Protein AF-A0A162CH26-F1 (afdb_monomer)

Organism: Radopholus similis (NCBI:txid46012)

Secondary structure (DSSP, 8-state):
--HHHHHHHHHHHHHHHHHHTTSTT--EES-S---TT--IIIIIHHHHHHHHHHHHTT-SSS-EEE--HHHHT-HHHHHHS---S-SSEEEE--BSS--HHHHHHHHHHHHTT--EEEEEE----BTTBHHHHHHHHHHHHHHHHHTT--EEES----SSSTT--B-TT--GGGTT-GGGB-HHHHHHHHHHHT---

Structure (mmCIF, N/CA/C/O backbone):
data_AF-A0A162CH26-F1
#
_entry.id   AF-A0A162CH26-F1
#
loop_
_atom_site.group_PDB
_atom_site.id
_atom_site.type_symbol
_atom_site.label_atom_id
_atom_site.label_alt_id
_atom_site.label_comp_id
_atom_site.label_asym_id
_atom_site.label_entity_id
_atom_site.label_seq_id
_atom_site.pdbx_PDB_ins_code
_atom_site.Cartn_x
_atom_site.Cartn_y
_atom_site.Cartn_z
_atom_site.occupancy
_atom_site.B_iso_or_equiv
_atom_site.auth_seq_id
_atom_site.auth_comp_id
_atom_site.auth_asym_id
_atom_site.auth_atom_id
_atom_site.pdbx_PDB_model_num
ATOM 1 N N . MET A 1 1 ? 5.303 13.716 17.195 1.00 52.56 1 MET A N 1
ATOM 2 C CA . MET A 1 1 ? 4.503 14.347 16.124 1.00 52.56 1 MET A CA 1
ATOM 3 C C . MET A 1 1 ? 3.860 15.608 16.652 1.00 52.56 1 MET A C 1
ATOM 5 O O . MET A 1 1 ? 3.223 15.571 17.708 1.00 52.56 1 MET A O 1
ATOM 9 N N . ALA A 1 2 ? 4.085 16.728 15.979 1.00 57.94 2 ALA A N 1
ATOM 10 C CA . ALA A 1 2 ? 3.593 18.024 16.422 1.00 57.94 2 ALA A CA 1
ATOM 11 C C . ALA A 1 2 ? 2.052 18.040 16.406 1.00 57.94 2 ALA A C 1
ATOM 13 O O . ALA A 1 2 ? 1.405 17.354 15.617 1.00 57.94 2 ALA A O 1
ATOM 14 N N . THR A 1 3 ? 1.431 18.796 17.307 1.00 71.00 3 THR A N 1
ATOM 15 C CA . THR A 1 3 ? -0.033 18.878 17.484 1.00 71.00 3 THR A CA 1
ATOM 16 C C . THR A 1 3 ? -0.774 19.290 16.205 1.00 71.00 3 THR A C 1
ATOM 18 O O . THR A 1 3 ? -1.936 18.929 16.023 1.00 71.00 3 THR A O 1
ATOM 21 N N . LEU A 1 4 ? -0.099 20.009 15.303 1.00 81.12 4 LEU A N 1
ATOM 22 C CA . LEU A 1 4 ? -0.643 20.453 14.022 1.00 81.12 4 LEU A CA 1
ATOM 23 C C . LEU A 1 4 ? -0.833 19.304 13.023 1.00 81.12 4 LEU A C 1
ATOM 25 O O . LEU A 1 4 ? -1.919 19.182 12.464 1.00 81.12 4 LEU A O 1
ATOM 29 N N . GLU A 1 5 ? 0.171 18.446 1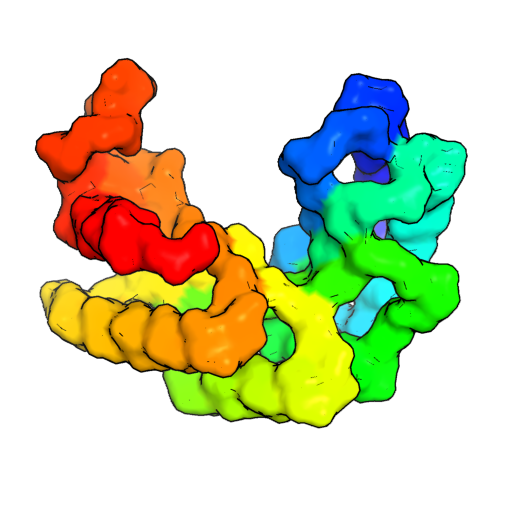2.836 1.00 79.44 5 GLU A N 1
ATOM 30 C CA . GLU A 1 5 ? 0.129 17.320 11.883 1.00 79.44 5 GLU A CA 1
ATOM 31 C C . GLU A 1 5 ? -1.050 16.396 12.193 1.00 79.44 5 GLU A C 1
ATOM 33 O O . GLU A 1 5 ? -1.884 16.116 11.333 1.00 79.44 5 GLU A O 1
ATOM 38 N N . ARG A 1 6 ? -1.205 16.049 13.477 1.00 78.19 6 ARG A N 1
ATOM 39 C CA . ARG A 1 6 ? -2.322 15.228 13.961 1.00 78.19 6 ARG A CA 1
ATOM 40 C C . ARG A 1 6 ? -3.684 15.875 13.722 1.00 78.19 6 ARG A C 1
ATOM 42 O O . ARG A 1 6 ? -4.661 15.172 13.471 1.00 78.19 6 ARG A O 1
ATOM 49 N N . ARG A 1 7 ? -3.778 17.207 13.801 1.00 86.94 7 ARG A N 1
ATOM 50 C CA . ARG A 1 7 ? -5.018 17.936 13.497 1.00 86.94 7 ARG A CA 1
ATOM 51 C C . ARG A 1 7 ? -5.319 17.910 11.999 1.00 86.94 7 ARG A C 1
ATOM 53 O O . ARG A 1 7 ? -6.463 17.674 11.628 1.00 86.94 7 ARG A O 1
ATOM 60 N N . LEU A 1 8 ? -4.314 18.133 11.153 1.00 91.62 8 LEU A N 1
ATOM 61 C CA . LEU A 1 8 ? -4.472 18.121 9.697 1.00 91.62 8 LEU A CA 1
ATOM 62 C C . LEU A 1 8 ? -4.890 16.738 9.188 1.00 91.62 8 LEU A C 1
ATOM 64 O O . LEU A 1 8 ? -5.844 16.646 8.422 1.00 91.62 8 LEU A O 1
ATOM 68 N N . GLN A 1 9 ? -4.270 15.672 9.694 1.00 88.31 9 GLN A N 1
ATOM 69 C CA . GLN A 1 9 ? -4.635 14.290 9.365 1.00 88.31 9 GLN A CA 1
ATOM 70 C C . GLN A 1 9 ? -6.080 13.974 9.764 1.00 88.31 9 GLN A C 1
ATOM 72 O O . GLN A 1 9 ? -6.860 13.499 8.943 1.00 88.31 9 GLN A O 1
ATOM 77 N N . LYS A 1 10 ? -6.485 14.305 11.000 1.00 91.44 10 LYS A N 1
ATOM 78 C CA . LYS A 1 10 ? -7.881 14.125 11.436 1.00 91.44 10 LYS A CA 1
ATOM 79 C C . LYS A 1 10 ? -8.861 14.879 10.548 1.00 91.44 10 LYS A C 1
ATOM 81 O O . LYS A 1 10 ? -9.896 14.321 10.194 1.00 91.44 10 LYS A O 1
ATOM 86 N N . ASN A 1 11 ? -8.545 16.121 10.186 1.00 95.44 11 ASN A N 1
ATOM 87 C CA . ASN A 1 11 ? -9.396 16.924 9.314 1.00 95.44 11 ASN A CA 1
ATOM 88 C C . ASN A 1 11 ? -9.517 16.301 7.920 1.00 95.44 11 ASN A C 1
ATOM 90 O O . ASN A 1 11 ? -10.629 16.204 7.406 1.00 95.44 11 ASN A O 1
ATOM 94 N N . PHE A 1 12 ? -8.405 15.835 7.347 1.00 97.38 12 PHE A N 1
ATOM 95 C CA . PHE A 1 12 ? -8.384 15.159 6.054 1.00 97.38 12 PHE A CA 1
ATOM 96 C C . PHE A 1 12 ? -9.251 13.896 6.063 1.00 97.38 12 PHE A C 1
ATOM 98 O O . PHE A 1 12 ? -10.205 13.803 5.292 1.00 97.38 12 PHE A O 1
ATOM 105 N N . PHE A 1 13 ? -9.008 12.965 6.989 1.00 97.94 13 PHE A N 1
ATOM 106 C CA . PHE A 1 13 ? -9.783 11.722 7.052 1.00 97.94 13 PHE A CA 1
ATOM 107 C C . PHE A 1 13 ? -11.255 11.958 7.401 1.00 97.94 13 PHE A C 1
ATOM 109 O O . PHE A 1 13 ? -12.127 11.298 6.844 1.00 97.94 13 PHE A O 1
ATOM 116 N N . THR A 1 14 ? -11.558 12.941 8.255 1.00 98.12 14 THR A N 1
ATOM 117 C CA . THR A 1 14 ? -12.946 13.348 8.535 1.00 98.12 14 THR A CA 1
ATOM 118 C C . THR A 1 14 ? -13.636 13.857 7.275 1.00 98.12 14 THR A C 1
ATOM 120 O O . THR A 1 14 ? -14.797 13.528 7.039 1.00 98.12 14 THR A O 1
ATOM 123 N N . TYR A 1 15 ? -12.944 14.667 6.472 1.00 98.44 15 TYR A N 1
ATOM 124 C CA . TYR A 1 15 ? -13.477 15.173 5.214 1.00 98.44 15 TYR A CA 1
ATOM 125 C C . TYR A 1 15 ? -13.749 14.026 4.235 1.00 98.44 15 TYR A C 1
ATOM 127 O O . TYR A 1 15 ? -14.877 13.901 3.766 1.00 98.44 15 TYR A O 1
ATOM 135 N N . ILE A 1 16 ? -12.775 13.139 3.997 1.00 98.50 16 ILE A N 1
ATOM 136 C CA . ILE A 1 16 ? -12.955 11.994 3.089 1.00 98.50 16 ILE A CA 1
ATOM 137 C C . ILE A 1 16 ? -14.076 11.067 3.576 1.00 98.50 16 ILE A C 1
ATOM 139 O O . ILE A 1 16 ? -14.931 10.694 2.780 1.00 98.50 16 ILE A O 1
ATOM 143 N N . ALA A 1 17 ? -14.135 10.738 4.870 1.00 98.38 17 ALA A N 1
ATOM 144 C CA . ALA A 1 17 ? -15.186 9.880 5.420 1.00 98.38 17 ALA A CA 1
ATOM 145 C C . ALA A 1 17 ? -16.585 10.502 5.297 1.00 98.38 17 ALA A C 1
ATOM 147 O O . ALA A 1 17 ? -17.531 9.808 4.933 1.00 98.38 17 ALA A O 1
ATOM 148 N N . LYS A 1 18 ? -16.737 11.813 5.533 1.00 98.56 18 LYS A N 1
ATOM 149 C CA . LYS A 1 18 ? -18.032 12.496 5.347 1.00 98.56 18 LYS A CA 1
ATOM 150 C C . LYS A 1 18 ? -18.468 12.515 3.889 1.00 98.56 18 LYS A C 1
ATOM 152 O O . LYS A 1 18 ? -19.650 12.339 3.613 1.00 98.56 18 LYS A O 1
ATOM 157 N N . THR A 1 19 ? -17.529 12.752 2.981 1.00 98.50 19 THR A N 1
ATOM 158 C CA . THR A 1 19 ? -17.838 12.900 1.559 1.00 98.50 19 THR A CA 1
ATOM 159 C C . THR A 1 19 ? -18.068 11.549 0.885 1.00 98.50 19 THR A C 1
ATOM 161 O O . THR A 1 19 ? -18.996 11.425 0.095 1.00 98.50 19 THR A O 1
ATOM 164 N N . TYR A 1 20 ? -17.268 10.531 1.215 1.00 98.44 20 TYR A N 1
ATOM 165 C CA . TYR A 1 20 ? -17.200 9.278 0.454 1.00 98.44 20 TYR A CA 1
ATOM 166 C C . TYR A 1 20 ? -17.309 8.003 1.293 1.00 98.44 20 TYR A C 1
ATOM 168 O O . TYR A 1 20 ? -17.386 6.928 0.717 1.00 98.44 20 TYR A O 1
ATOM 176 N N . GLY A 1 21 ? -17.361 8.077 2.625 1.00 97.94 21 GLY A N 1
ATOM 177 C CA . GLY A 1 21 ? -17.352 6.881 3.484 1.00 97.94 21 GLY A CA 1
ATOM 178 C C . GLY A 1 21 ? -18.601 5.994 3.383 1.00 97.94 21 GLY A C 1
ATOM 179 O O . GLY A 1 21 ? -18.653 4.908 3.942 1.00 97.94 21 GLY A O 1
ATOM 180 N N . HIS A 1 22 ? -19.631 6.446 2.668 1.00 97.38 22 HIS A N 1
ATOM 181 C CA . HIS A 1 22 ? -20.795 5.627 2.323 1.00 97.38 22 HIS A CA 1
ATOM 182 C C . HIS A 1 22 ? -20.586 4.803 1.038 1.00 97.38 22 HIS A C 1
ATOM 184 O O . HIS A 1 22 ? -21.453 4.006 0.684 1.00 97.38 22 HIS A O 1
ATOM 190 N N . LEU A 1 23 ? -19.477 5.014 0.320 1.00 98.00 23 LEU A N 1
ATOM 191 C CA . LEU A 1 23 ? -19.122 4.284 -0.893 1.00 98.00 23 LEU A CA 1
ATOM 192 C C . LEU A 1 23 ? -18.192 3.117 -0.538 1.00 98.00 23 LEU A C 1
ATOM 194 O O . LEU A 1 23 ? -17.216 3.334 0.180 1.00 98.00 23 LEU A O 1
ATOM 198 N N . PRO A 1 24 ? -18.419 1.914 -1.090 1.00 97.38 24 PRO A N 1
ATOM 199 C CA . PRO A 1 24 ? -17.596 0.735 -0.804 1.00 97.38 24 PRO A CA 1
ATOM 200 C C . PRO A 1 24 ? -16.213 0.778 -1.479 1.00 97.38 24 PRO A C 1
ATOM 202 O O . PRO A 1 24 ? -15.401 -0.121 -1.299 1.00 97.38 24 PRO A O 1
ATOM 205 N N . ASN A 1 25 ? -15.953 1.792 -2.308 1.00 97.88 25 ASN A N 1
ATOM 206 C CA . ASN A 1 25 ? -14.727 1.927 -3.095 1.00 97.88 25 ASN A CA 1
ATOM 207 C C . ASN A 1 25 ? -13.547 2.494 -2.293 1.00 97.88 25 ASN A C 1
ATOM 209 O O . ASN A 1 25 ? -12.429 2.520 -2.804 1.00 97.88 25 ASN A O 1
ATOM 213 N N . ILE A 1 26 ? -13.791 3.023 -1.091 1.00 98.25 26 ILE A N 1
ATOM 214 C CA . ILE A 1 26 ? -12.765 3.721 -0.318 1.00 98.25 26 ILE A CA 1
ATOM 215 C C . ILE A 1 26 ? -11.971 2.729 0.528 1.00 98.25 26 ILE A C 1
ATOM 217 O O . ILE A 1 26 ? -12.522 1.979 1.329 1.00 98.25 26 ILE A O 1
ATOM 221 N N . ILE A 1 27 ? -10.651 2.806 0.391 1.00 98.75 27 ILE A N 1
ATOM 222 C CA . ILE A 1 27 ? -9.681 2.199 1.297 1.00 98.75 27 ILE A CA 1
ATOM 223 C C . ILE A 1 27 ? -8.856 3.343 1.888 1.00 98.75 27 ILE A C 1
ATOM 225 O O . ILE A 1 27 ? -8.375 4.210 1.157 1.00 98.75 27 ILE A O 1
ATOM 229 N N . TYR A 1 28 ? -8.717 3.377 3.211 1.00 98.62 28 TYR A N 1
ATOM 230 C CA . TYR A 1 28 ? -7.941 4.406 3.902 1.00 98.62 28 TYR A CA 1
ATOM 231 C C . TYR A 1 28 ? -6.553 3.889 4.250 1.00 98.62 28 TYR A C 1
ATOM 233 O O . TYR A 1 28 ? -6.444 3.003 5.086 1.00 98.62 28 TYR A O 1
ATOM 241 N N . GLU A 1 29 ? -5.498 4.493 3.720 1.00 98.62 29 GLU A N 1
ATOM 242 C CA . GLU A 1 29 ? -4.134 4.261 4.198 1.00 98.62 29 GLU A CA 1
ATOM 243 C C . GLU A 1 29 ? -3.703 5.404 5.124 1.00 98.62 29 GLU A C 1
ATOM 245 O O . GLU A 1 29 ? -3.672 6.572 4.731 1.00 98.62 29 GLU A O 1
ATOM 250 N N . LEU A 1 30 ? -3.452 5.096 6.400 1.00 97.50 30 LEU A N 1
ATOM 251 C CA . LEU A 1 30 ? -3.357 6.136 7.438 1.00 97.50 30 LEU A CA 1
ATOM 252 C C . LEU A 1 30 ? -2.008 6.855 7.496 1.00 97.50 30 LEU A C 1
ATOM 254 O O . LEU A 1 30 ? -1.923 7.980 8.001 1.00 97.50 30 LEU A O 1
ATOM 258 N N . TYR A 1 31 ? -0.955 6.162 7.084 1.00 95.75 31 TYR A N 1
ATOM 259 C CA . TYR A 1 31 ? 0.429 6.611 7.088 1.00 95.75 31 TYR A CA 1
ATOM 260 C C . TYR A 1 31 ? 1.176 5.644 6.174 1.00 95.75 31 TYR A C 1
ATOM 262 O O . TYR A 1 31 ? 1.241 4.486 6.561 1.00 95.75 31 TYR A O 1
ATOM 270 N N . ASN A 1 32 ? 1.672 6.140 5.027 1.00 97.12 32 ASN A N 1
ATOM 271 C CA . ASN A 1 32 ? 2.471 5.388 4.049 1.00 97.12 32 ASN A CA 1
ATOM 272 C C . ASN A 1 32 ? 3.648 4.714 4.755 1.00 97.12 32 ASN A C 1
ATOM 274 O O . ASN A 1 32 ? 3.471 3.646 5.290 1.00 97.12 32 ASN A O 1
ATOM 278 N N . GLU A 1 33 ? 4.778 5.409 4.927 1.00 96.62 33 GLU A N 1
ATOM 279 C CA . GLU A 1 33 ? 6.009 4.779 5.411 1.00 96.62 33 GLU A CA 1
ATOM 280 C C . GLU A 1 33 ? 6.509 5.360 6.745 1.00 96.62 33 GLU A C 1
ATOM 282 O O . GLU A 1 33 ? 7.240 6.364 6.786 1.00 96.62 33 GLU A O 1
ATOM 287 N N . PR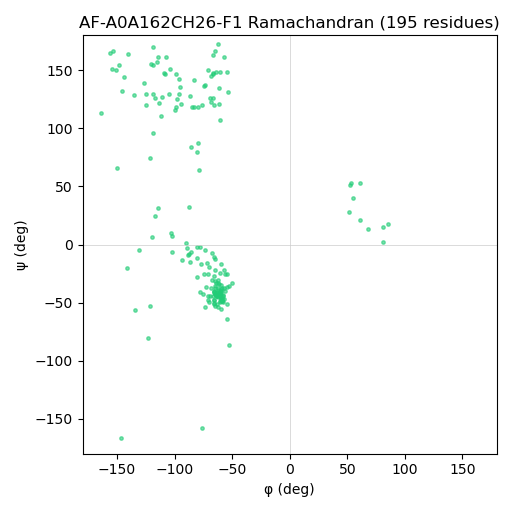O A 1 34 ? 6.170 4.736 7.887 1.00 96.31 34 PRO A N 1
ATOM 288 C CA . PRO A 1 34 ? 6.826 5.018 9.155 1.00 96.31 34 PRO A CA 1
ATOM 289 C C . PRO A 1 34 ? 8.331 4.702 9.088 1.00 96.31 34 PRO A C 1
ATOM 291 O O . PRO A 1 34 ? 8.756 3.547 9.095 1.00 96.31 34 PRO A O 1
ATOM 294 N N . GLY A 1 35 ? 9.165 5.745 9.059 1.00 92.38 35 GLY A N 1
ATOM 295 C CA . GLY A 1 35 ? 10.623 5.599 8.970 1.00 92.38 35 GLY A CA 1
ATOM 296 C C . GLY A 1 35 ? 11.265 4.869 10.164 1.00 92.38 35 GLY A C 1
ATOM 297 O O . GLY A 1 35 ? 10.641 4.625 11.198 1.00 92.38 35 GLY A O 1
ATOM 298 N N . SER A 1 36 ? 12.563 4.566 10.064 1.00 88.06 36 SER A N 1
ATOM 299 C CA . SER A 1 36 ? 13.317 3.722 11.020 1.00 88.06 36 SER A CA 1
ATOM 300 C C . SER A 1 36 ? 13.312 4.169 12.494 1.00 88.06 36 SER A C 1
ATOM 302 O O . SER A 1 36 ? 13.544 3.357 13.399 1.00 88.06 36 SER A O 1
ATOM 304 N N . GLY A 1 37 ? 13.052 5.452 12.757 1.00 92.88 37 GLY A N 1
ATOM 305 C CA . GLY A 1 37 ? 12.937 6.022 14.103 1.00 92.88 37 GLY A CA 1
ATOM 306 C C . GLY A 1 37 ? 11.536 5.938 14.718 1.00 92.88 37 GLY A C 1
ATOM 307 O O . GLY A 1 37 ? 11.382 6.254 15.896 1.00 92.88 37 GLY A O 1
ATOM 308 N N . VAL A 1 38 ? 10.519 5.530 13.955 1.00 95.69 38 VAL A N 1
ATOM 309 C CA . VAL A 1 38 ? 9.120 5.499 14.398 1.00 95.69 38 VAL A CA 1
ATOM 310 C C . VAL A 1 38 ? 8.782 4.106 14.930 1.00 95.69 38 VAL A C 1
ATOM 312 O O . VAL A 1 38 ? 8.924 3.101 14.238 1.00 95.69 38 VAL A O 1
ATOM 315 N N . ARG A 1 39 ? 8.368 4.019 16.196 1.00 96.12 39 ARG A N 1
ATOM 316 C CA . ARG A 1 39 ? 8.104 2.742 16.879 1.00 96.12 39 ARG A CA 1
ATOM 317 C C . ARG A 1 39 ? 6.624 2.357 16.837 1.00 96.12 39 ARG A C 1
ATOM 319 O O . ARG A 1 39 ? 5.760 3.214 17.005 1.00 96.12 39 ARG A O 1
ATOM 326 N N . TRP A 1 40 ? 6.348 1.057 16.686 1.00 97.81 40 TRP A N 1
ATOM 327 C CA . TRP A 1 40 ? 4.986 0.509 16.652 1.00 97.81 40 TRP A CA 1
ATOM 328 C C . TRP A 1 40 ? 4.167 0.914 17.888 1.00 97.81 40 TRP A C 1
ATOM 330 O O . TRP A 1 40 ? 3.235 1.705 17.771 1.00 97.81 40 TRP A O 1
ATOM 340 N N . GLU A 1 41 ? 4.587 0.462 19.072 1.00 97.31 41 GLU A N 1
ATOM 341 C CA . GLU A 1 41 ? 3.829 0.619 20.324 1.00 97.31 41 GLU A CA 1
ATOM 342 C C . GLU A 1 41 ? 3.653 2.066 20.780 1.00 97.31 41 GLU A C 1
ATOM 344 O O . GLU A 1 41 ? 2.587 2.462 21.238 1.00 97.31 41 GLU A O 1
ATOM 349 N N . SER A 1 42 ? 4.706 2.877 20.688 1.00 96.44 42 SER A N 1
ATOM 350 C CA . SER A 1 42 ? 4.694 4.215 21.283 1.00 96.44 42 SER A CA 1
ATOM 351 C C . SER A 1 42 ? 4.262 5.313 20.315 1.00 96.44 42 SER A C 1
ATOM 353 O O . SER A 1 42 ? 4.003 6.436 20.754 1.00 96.44 42 SER A O 1
ATOM 355 N N . GLN A 1 43 ? 4.207 5.033 19.008 1.00 96.44 43 GLN A N 1
ATOM 356 C CA . GLN A 1 43 ? 3.948 6.061 17.997 1.00 96.44 43 GLN A CA 1
ATOM 357 C C . GLN A 1 43 ? 2.916 5.634 16.956 1.00 96.44 43 GLN A C 1
ATOM 359 O O . GLN A 1 43 ? 1.923 6.342 16.809 1.00 96.44 43 GLN A O 1
ATOM 364 N N . ILE A 1 44 ? 3.122 4.521 16.247 1.00 97.50 44 ILE A N 1
ATOM 365 C CA . ILE A 1 44 ? 2.274 4.146 15.100 1.00 97.50 44 ILE A CA 1
ATOM 366 C C . ILE A 1 44 ? 0.904 3.654 15.565 1.00 97.50 44 ILE A C 1
ATOM 368 O O . ILE A 1 44 ? -0.109 4.214 15.152 1.00 97.50 44 ILE A O 1
ATOM 372 N N . LYS A 1 45 ? 0.858 2.663 16.463 1.00 98.00 45 LYS A N 1
ATOM 373 C CA . LYS A 1 45 ? -0.392 2.071 16.956 1.00 98.00 45 LYS A CA 1
ATOM 374 C C . LYS A 1 45 ? -1.295 3.103 17.656 1.00 98.00 45 LYS A C 1
ATOM 376 O O . LYS A 1 45 ? -2.439 3.247 17.223 1.00 98.00 45 LYS A O 1
ATOM 381 N N . PRO A 1 46 ? -0.812 3.934 18.608 1.00 96.81 46 PRO A N 1
ATOM 382 C CA . PRO A 1 46 ? -1.654 4.957 19.243 1.00 96.81 46 PRO A CA 1
ATOM 383 C C . PRO A 1 46 ? -2.152 6.031 18.265 1.00 96.81 46 PRO A C 1
ATOM 385 O O . PRO A 1 46 ? -3.251 6.580 18.416 1.00 96.81 46 PRO A O 1
ATOM 388 N N . TYR A 1 47 ? -1.339 6.359 17.255 1.00 95.81 47 TYR A N 1
ATOM 389 C CA . TYR A 1 47 ? -1.745 7.249 16.172 1.00 95.81 47 TYR A CA 1
ATOM 390 C C . TYR A 1 47 ? -2.877 6.624 15.347 1.00 95.81 47 TYR A C 1
ATOM 392 O O . TYR A 1 47 ? -3.930 7.250 15.194 1.00 95.81 47 TYR A O 1
ATOM 400 N N . ALA A 1 48 ? -2.683 5.392 14.876 1.00 97.50 48 ALA A N 1
ATOM 401 C CA . ALA A 1 48 ? -3.647 4.671 14.060 1.00 97.50 48 ALA A CA 1
ATOM 402 C C . ALA A 1 48 ? -4.981 4.511 14.794 1.00 97.50 48 ALA A C 1
ATOM 404 O O . ALA A 1 48 ? -6.009 4.910 14.260 1.00 97.50 48 ALA A O 1
ATOM 405 N N . GLU A 1 49 ? -4.982 4.061 16.050 1.00 97.69 49 GLU A N 1
ATOM 406 C CA . GLU A 1 49 ? -6.197 3.930 16.872 1.00 97.69 49 GLU A CA 1
ATOM 407 C C . GLU A 1 49 ? -6.965 5.254 17.001 1.00 97.69 49 GLU A C 1
ATOM 409 O O . GLU A 1 49 ? -8.196 5.294 16.908 1.00 97.69 49 GLU A O 1
ATOM 414 N N . THR A 1 50 ? -6.246 6.369 17.154 1.00 95.88 50 THR A N 1
ATOM 415 C CA . THR A 1 50 ? -6.848 7.706 17.224 1.00 95.88 50 THR A CA 1
ATOM 416 C C . THR A 1 50 ? -7.535 8.097 15.910 1.00 95.88 50 THR A C 1
ATOM 418 O O . THR A 1 50 ? -8.627 8.683 15.924 1.00 95.88 50 THR A O 1
ATOM 421 N N . VAL A 1 51 ? -6.904 7.817 14.769 1.00 97.00 51 VAL A N 1
ATOM 422 C CA . VAL A 1 51 ? -7.446 8.146 13.442 1.00 97.00 51 VAL A CA 1
ATOM 423 C C . VAL A 1 51 ? -8.572 7.188 13.058 1.00 97.00 51 VAL A C 1
ATOM 425 O O . VAL A 1 51 ? -9.626 7.659 12.637 1.00 97.00 51 VAL A O 1
ATOM 428 N N . ILE A 1 52 ? -8.422 5.887 13.317 1.00 98.12 52 ILE A N 1
ATOM 429 C CA . ILE A 1 52 ? -9.469 4.871 13.144 1.00 98.12 52 ILE A CA 1
ATOM 430 C C . ILE A 1 52 ? -10.716 5.282 13.913 1.00 98.12 52 ILE A C 1
ATOM 432 O O . ILE A 1 52 ? -11.787 5.372 13.324 1.00 98.12 52 ILE A O 1
ATOM 436 N N . LYS A 1 53 ? -10.593 5.632 15.201 1.00 96.94 53 LYS A N 1
ATOM 437 C CA . LYS A 1 53 ? -11.739 6.100 15.993 1.00 96.94 53 LYS A CA 1
ATOM 438 C C . LYS A 1 53 ? -12.418 7.313 15.360 1.00 96.94 53 LYS A C 1
ATOM 440 O O . LYS A 1 53 ? -13.638 7.411 15.407 1.00 96.94 53 LYS A O 1
ATOM 445 N N . THR A 1 54 ? -11.642 8.223 14.770 1.00 96.88 54 THR A N 1
ATOM 446 C CA . THR A 1 54 ? -12.177 9.402 14.076 1.00 96.88 54 THR A CA 1
ATOM 447 C C . THR A 1 54 ? -12.977 8.985 12.839 1.00 96.88 54 THR A C 1
ATOM 449 O O . THR A 1 54 ? -14.139 9.371 12.721 1.00 96.88 54 THR A O 1
ATOM 452 N N . ILE A 1 55 ? -12.406 8.142 11.972 1.00 98.25 55 ILE A N 1
ATOM 453 C CA . ILE A 1 55 ? -13.071 7.617 10.767 1.00 98.25 55 ILE A CA 1
ATOM 454 C C . ILE A 1 55 ? -14.343 6.851 11.148 1.00 98.25 55 ILE A C 1
ATOM 456 O O . ILE A 1 55 ? -15.414 7.163 10.637 1.00 98.25 55 ILE A O 1
ATOM 460 N N . ARG A 1 56 ? -14.260 5.938 12.126 1.00 98.12 56 ARG A N 1
ATOM 461 C CA . ARG A 1 56 ? -15.362 5.068 12.577 1.00 98.12 56 ARG A CA 1
ATOM 462 C C . ARG A 1 56 ? -16.540 5.804 13.218 1.00 98.12 56 ARG A C 1
ATOM 464 O O . ARG A 1 56 ? -17.611 5.216 13.359 1.00 98.12 56 ARG A O 1
ATOM 471 N N . THR A 1 57 ? -16.400 7.089 13.556 1.00 97.38 57 THR A N 1
ATOM 472 C CA . THR A 1 57 ? -17.565 7.917 13.927 1.00 97.38 57 THR A CA 1
ATOM 473 C C . THR A 1 57 ? -18.487 8.229 12.742 1.00 97.38 57 THR A C 1
ATOM 475 O O . THR A 1 57 ? -19.645 8.581 12.960 1.00 97.38 57 THR A O 1
ATOM 478 N N . ILE A 1 58 ? -17.987 8.094 11.509 1.00 98.25 58 ILE A N 1
ATOM 479 C CA . ILE A 1 58 ? -18.665 8.471 10.262 1.00 98.25 58 ILE A CA 1
ATOM 480 C C . ILE A 1 58 ? -18.804 7.258 9.334 1.00 98.25 58 ILE A C 1
ATOM 482 O O . ILE A 1 58 ? -19.912 6.937 8.917 1.00 98.25 58 ILE A O 1
ATOM 486 N N . ASP A 1 59 ? -17.699 6.566 9.056 1.00 98.19 59 ASP A N 1
ATOM 487 C CA . ASP A 1 59 ? -17.622 5.394 8.183 1.00 98.19 59 ASP A CA 1
ATOM 488 C C . ASP A 1 59 ? -17.307 4.151 9.010 1.00 98.19 59 ASP A C 1
ATOM 490 O O . ASP A 1 59 ? -16.206 4.009 9.543 1.00 98.19 59 ASP A O 1
ATOM 494 N N . ARG A 1 60 ? -18.278 3.246 9.127 1.00 96.12 60 ARG A N 1
ATOM 495 C CA . ARG A 1 60 ? -18.209 2.116 10.058 1.00 96.12 60 ARG A CA 1
ATOM 496 C C . ARG A 1 60 ? -17.503 0.879 9.511 1.00 96.12 60 ARG A C 1
ATOM 498 O O . ARG A 1 60 ? -17.188 0.019 10.331 1.00 96.12 60 ARG A O 1
ATOM 505 N N . ASP A 1 61 ? -17.274 0.772 8.201 1.00 96.81 61 ASP A N 1
ATOM 506 C CA . ASP A 1 61 ? -16.983 -0.535 7.592 1.00 96.81 61 ASP A CA 1
ATOM 507 C C . ASP A 1 61 ? -15.923 -0.527 6.483 1.00 96.81 61 ASP A C 1
ATOM 509 O O . ASP A 1 61 ? -15.313 -1.567 6.257 1.00 96.81 61 ASP A O 1
ATOM 513 N N . ASN A 1 62 ? -15.603 0.598 5.834 1.00 98.62 62 ASN A N 1
ATOM 514 C CA . ASN A 1 62 ? -14.558 0.577 4.799 1.00 98.62 62 ASN A CA 1
ATOM 515 C C . ASN A 1 62 ? -13.193 0.145 5.354 1.00 98.62 62 ASN A C 1
ATOM 517 O O . ASN A 1 62 ? -12.870 0.409 6.522 1.00 98.62 62 ASN A O 1
ATOM 521 N N . LEU A 1 63 ? -12.394 -0.514 4.511 1.00 98.75 63 LEU A N 1
ATOM 522 C CA . LEU A 1 63 ? -11.077 -1.030 4.877 1.00 98.75 63 LEU A CA 1
ATOM 523 C C . LEU A 1 63 ? -10.143 0.115 5.285 1.00 98.75 63 LEU A C 1
ATOM 525 O O . LEU A 1 63 ? -10.045 1.139 4.606 1.00 98.75 63 LEU A O 1
ATOM 529 N N . ILE A 1 64 ? -9.433 -0.081 6.392 1.00 98.88 64 ILE A N 1
ATOM 530 C CA . ILE A 1 64 ? -8.359 0.806 6.832 1.00 98.88 64 ILE A CA 1
ATOM 531 C C . ILE A 1 64 ? -7.053 0.012 6.842 1.00 98.88 64 ILE A C 1
ATOM 533 O O . ILE A 1 64 ? -6.967 -1.028 7.490 1.00 98.88 64 ILE A O 1
ATOM 537 N N . VAL A 1 65 ? -6.040 0.518 6.150 1.00 98.88 65 VAL A N 1
ATOM 538 C CA . VAL A 1 65 ? -4.685 -0.026 6.090 1.00 98.88 65 VAL A CA 1
ATOM 539 C C . VAL A 1 65 ? -3.757 0.841 6.944 1.00 98.88 65 VA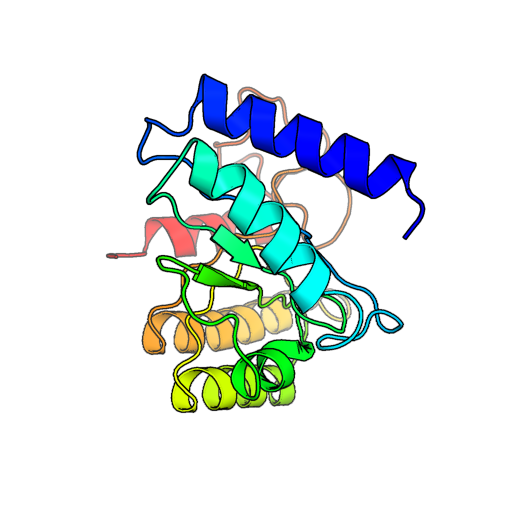L A C 1
ATOM 541 O O . VAL A 1 65 ? -3.768 2.075 6.867 1.00 98.88 65 VAL A O 1
ATOM 544 N N . VAL A 1 66 ? -2.990 0.197 7.820 1.00 98.75 66 VAL A N 1
ATOM 545 C CA . VAL A 1 66 ? -2.105 0.857 8.783 1.00 98.75 66 VAL A CA 1
ATOM 546 C C . VAL A 1 66 ? -0.650 0.550 8.456 1.00 98.75 66 VAL A C 1
ATOM 548 O O . VAL A 1 66 ? -0.251 -0.614 8.489 1.00 98.75 66 VAL A O 1
ATOM 551 N N . GLY A 1 67 ? 0.140 1.603 8.230 1.00 98.50 67 GLY A N 1
ATOM 552 C CA . GLY A 1 67 ? 1.583 1.501 8.036 1.00 98.50 67 GLY A CA 1
ATOM 553 C C . GLY A 1 67 ? 2.289 0.772 9.181 1.00 98.50 67 GLY A C 1
ATOM 554 O O . GLY A 1 67 ? 1.875 0.854 10.342 1.00 98.50 67 GLY A O 1
ATOM 555 N N . THR A 1 68 ? 3.374 0.074 8.878 1.00 98.31 68 THR A N 1
ATOM 556 C CA . THR A 1 68 ? 4.214 -0.652 9.832 1.00 98.31 68 THR A CA 1
ATOM 557 C C . THR A 1 68 ? 5.622 -0.034 9.913 1.00 98.31 68 THR A C 1
ATOM 559 O O . THR A 1 68 ? 6.014 0.776 9.074 1.00 98.31 68 THR A O 1
ATOM 562 N N . PRO A 1 69 ? 6.404 -0.300 10.980 1.00 97.44 69 PRO A N 1
ATOM 563 C CA . PRO A 1 69 ? 7.732 0.299 11.132 1.00 97.44 69 PRO A CA 1
ATOM 564 C C . PRO A 1 69 ? 8.681 0.011 9.961 1.00 97.44 69 PRO A C 1
ATOM 566 O O . PRO A 1 69 ? 8.542 -1.000 9.282 1.00 97.44 69 PRO A O 1
ATOM 569 N N . PHE A 1 70 ? 9.741 0.815 9.841 1.00 95.88 70 PHE A N 1
ATOM 570 C CA . PHE A 1 70 ? 10.827 0.607 8.874 1.00 95.88 70 PHE A CA 1
ATOM 571 C C . PHE A 1 70 ? 10.349 0.647 7.418 1.00 95.88 70 PHE A C 1
ATOM 573 O O . PHE A 1 70 ? 10.660 -0.276 6.673 1.00 95.88 70 PHE A O 1
ATOM 580 N N . TRP A 1 71 ? 9.635 1.709 7.025 1.00 97.31 71 TRP A N 1
ATOM 581 C CA . TRP A 1 71 ? 9.066 1.840 5.672 1.00 97.31 71 TRP A CA 1
ATOM 582 C C . TRP A 1 71 ? 8.243 0.596 5.312 1.00 97.31 71 TRP A C 1
ATOM 584 O O . TRP A 1 71 ? 8.525 -0.108 4.349 1.00 97.31 71 TRP A O 1
ATOM 594 N N . ASP A 1 72 ? 7.332 0.243 6.220 1.00 97.94 72 ASP A N 1
ATOM 595 C CA . ASP A 1 72 ? 6.407 -0.885 6.101 1.00 97.94 72 ASP A CA 1
ATOM 596 C C . ASP A 1 72 ? 7.029 -2.277 5.979 1.00 97.94 72 ASP A C 1
ATOM 598 O O . ASP A 1 72 ? 6.389 -3.235 5.554 1.00 97.94 72 ASP A O 1
ATOM 602 N N . MET A 1 73 ? 8.277 -2.441 6.410 1.00 96.94 73 MET A N 1
ATOM 603 C CA . MET A 1 73 ? 8.906 -3.761 6.512 1.00 96.94 73 MET A CA 1
ATOM 604 C C . MET A 1 73 ? 8.650 -4.441 7.872 1.00 96.94 73 MET A C 1
ATOM 606 O O . MET A 1 73 ? 8.981 -5.611 8.073 1.00 96.94 73 MET A O 1
ATOM 610 N N . GLY A 1 74 ? 8.070 -3.718 8.832 1.00 96.69 74 GLY A N 1
ATOM 611 C CA . GLY A 1 74 ? 7.896 -4.099 10.236 1.00 96.69 74 GLY A CA 1
ATOM 612 C C . GLY A 1 74 ? 6.626 -4.894 10.554 1.00 96.69 74 GLY A C 1
ATOM 613 O O . GLY A 1 74 ? 6.069 -4.754 11.647 1.00 96.69 74 GLY A O 1
ATOM 614 N N . VAL A 1 75 ? 6.147 -5.720 9.623 1.00 97.94 75 VAL A N 1
ATOM 615 C CA . VAL A 1 75 ? 4.875 -6.456 9.757 1.00 97.94 75 VAL A CA 1
ATOM 616 C C . VAL A 1 75 ? 4.851 -7.445 10.922 1.00 97.94 75 VAL A C 1
ATOM 618 O O . VAL A 1 75 ? 3.808 -7.652 11.535 1.00 97.94 75 VAL A O 1
ATOM 621 N N . VAL A 1 76 ? 5.995 -8.024 11.298 1.00 98.38 76 VAL A N 1
ATOM 622 C CA . VAL A 1 76 ? 6.059 -8.951 12.442 1.00 98.38 76 VAL A CA 1
ATOM 623 C C . VAL A 1 76 ? 5.825 -8.211 13.762 1.00 98.38 76 VAL A C 1
ATOM 625 O O . VAL A 1 76 ? 5.145 -8.738 14.638 1.00 98.38 76 VAL A O 1
ATOM 628 N N . GLN A 1 77 ? 6.321 -6.977 13.912 1.00 97.94 77 GLN A N 1
ATOM 629 C CA . GLN A 1 77 ? 6.047 -6.168 15.105 1.00 97.94 77 GLN A CA 1
ATOM 630 C C . GLN A 1 77 ? 4.554 -5.855 15.240 1.00 97.94 77 GLN A C 1
ATOM 632 O O . GLN A 1 77 ? 4.015 -5.956 16.339 1.00 97.94 77 GLN A O 1
ATOM 637 N N . ALA A 1 78 ? 3.887 -5.521 14.131 1.00 98.12 78 ALA A N 1
ATOM 638 C CA . ALA A 1 78 ? 2.444 -5.302 14.122 1.00 98.12 78 ALA A CA 1
ATOM 639 C C . ALA A 1 78 ? 1.669 -6.594 14.433 1.00 98.12 78 ALA A C 1
ATOM 641 O O . ALA A 1 78 ? 0.729 -6.565 15.222 1.00 98.12 78 ALA A O 1
ATOM 642 N N . ALA A 1 79 ? 2.108 -7.738 13.897 1.00 98.56 79 ALA A N 1
ATOM 643 C CA . ALA A 1 79 ? 1.488 -9.042 14.141 1.00 98.56 79 ALA A CA 1
ATOM 644 C C . ALA A 1 79 ? 1.534 -9.483 15.609 1.00 98.56 79 ALA A C 1
ATOM 646 O O . ALA A 1 79 ? 0.619 -10.149 16.082 1.00 98.56 79 ALA A O 1
ATOM 647 N N . LEU A 1 80 ? 2.587 -9.108 16.338 1.00 98.44 80 LEU A N 1
ATOM 648 C CA . LEU A 1 80 ? 2.734 -9.429 17.760 1.00 98.44 80 LEU A CA 1
ATOM 649 C C . LEU A 1 80 ? 1.882 -8.539 18.679 1.00 98.44 80 LEU A C 1
ATOM 651 O O . LEU A 1 80 ? 1.690 -8.881 19.842 1.00 98.44 80 LEU A O 1
ATOM 655 N N . SER A 1 81 ? 1.393 -7.403 18.181 1.00 98.25 81 SER A N 1
ATOM 656 C CA . SER A 1 81 ? 0.574 -6.458 18.944 1.00 98.25 81 SER A CA 1
ATOM 657 C C . SER A 1 81 ? -0.394 -5.719 18.014 1.00 98.25 81 SER A C 1
ATOM 659 O O . SER A 1 81 ? -0.273 -4.500 17.813 1.00 98.25 81 SER A O 1
ATOM 661 N N . PRO A 1 82 ? -1.362 -6.433 17.417 1.00 98.25 82 PRO A N 1
ATOM 662 C CA . PRO A 1 82 ? -2.288 -5.838 16.465 1.00 98.25 82 PRO A CA 1
ATOM 663 C C . PRO A 1 82 ? -3.203 -4.813 17.148 1.00 98.25 82 PRO A C 1
ATOM 665 O O . PRO A 1 82 ? -3.338 -4.764 18.372 1.00 98.25 82 PRO A O 1
ATOM 668 N N . ILE A 1 83 ? -3.838 -3.961 16.348 1.00 98.38 83 ILE A N 1
ATOM 669 C CA . ILE A 1 83 ? -4.954 -3.115 16.776 1.00 98.38 83 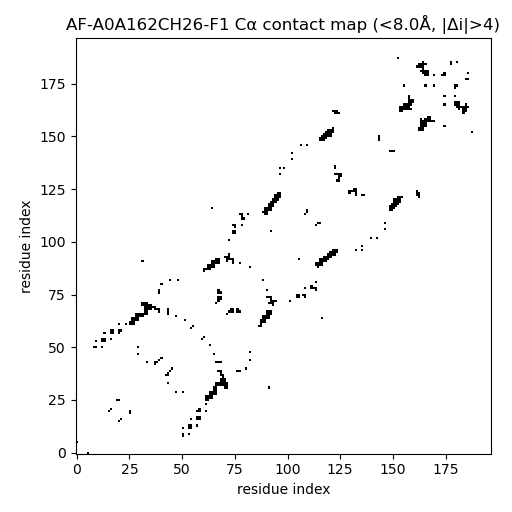ILE A CA 1
ATOM 670 C C . ILE A 1 83 ? -6.149 -4.015 17.101 1.00 98.38 83 ILE A C 1
ATOM 672 O O . ILE A 1 83 ? -6.588 -4.803 16.265 1.00 98.38 83 ILE A O 1
ATOM 676 N N . GLU A 1 84 ? -6.691 -3.866 18.307 1.00 96.75 84 GLU A N 1
ATOM 677 C CA . GLU A 1 84 ? -7.788 -4.687 18.823 1.00 96.75 84 GLU A CA 1
ATOM 678 C C . GLU A 1 84 ? -9.108 -3.905 18.889 1.00 96.75 84 GLU A C 1
ATOM 680 O O . GLU A 1 84 ? -9.141 -2.673 18.869 1.00 96.75 84 GLU A O 1
ATOM 685 N N . GLY A 1 85 ? -10.234 -4.624 18.962 1.00 95.88 85 GLY A N 1
ATOM 686 C CA . GLY A 1 85 ? -11.566 -4.019 19.103 1.00 95.88 85 GLY A CA 1
ATOM 687 C C . GLY A 1 85 ? -12.048 -3.225 17.880 1.00 95.88 85 GLY A C 1
ATOM 688 O O . GLY A 1 85 ? -13.028 -2.488 17.975 1.00 95.88 85 GLY A O 1
ATOM 689 N N . GLN A 1 86 ? -11.372 -3.368 16.739 1.00 96.00 86 GLN A N 1
ATOM 690 C CA . GLN A 1 86 ? -11.719 -2.756 15.457 1.00 96.00 86 GLN A CA 1
ATOM 691 C C . GLN A 1 86 ? -11.952 -3.844 14.404 1.00 96.00 86 GLN A C 1
ATOM 693 O O . GLN A 1 86 ? -11.434 -4.953 14.515 1.00 96.00 86 GLN A O 1
ATOM 698 N N . ARG A 1 87 ? -12.742 -3.527 13.375 1.00 95.56 87 ARG A N 1
ATOM 699 C CA . ARG A 1 87 ? -13.002 -4.409 12.226 1.00 95.56 87 ARG A CA 1
ATOM 700 C C . ARG A 1 87 ? -12.448 -3.787 10.947 1.00 95.56 87 ARG A C 1
ATOM 702 O O . ARG A 1 87 ? -12.293 -2.563 10.870 1.00 95.56 87 ARG A O 1
ATOM 709 N N . ASN A 1 88 ? -12.186 -4.644 9.962 1.00 98.31 88 ASN A N 1
ATOM 710 C CA . ASN A 1 88 ? -11.688 -4.291 8.630 1.00 98.31 88 ASN A CA 1
ATOM 711 C C . ASN A 1 88 ? -10.424 -3.427 8.708 1.00 98.31 88 ASN A C 1
ATOM 713 O O . ASN A 1 88 ? -10.370 -2.322 8.165 1.00 98.31 88 ASN A O 1
ATOM 717 N N . ILE A 1 89 ? -9.438 -3.938 9.452 1.00 98.69 89 ILE A N 1
ATOM 718 C CA . ILE A 1 89 ? -8.096 -3.370 9.564 1.00 98.69 89 ILE A CA 1
ATOM 719 C C . ILE A 1 89 ? -7.115 -4.323 8.880 1.00 98.69 89 ILE A C 1
ATOM 721 O O . ILE A 1 89 ? -7.079 -5.508 9.214 1.00 98.69 89 ILE A O 1
ATOM 725 N N . ALA A 1 90 ? -6.322 -3.792 7.957 1.00 98.75 90 ALA A N 1
ATOM 726 C CA . ALA A 1 90 ? -5.157 -4.450 7.378 1.00 98.75 90 ALA A CA 1
ATOM 727 C C . ALA A 1 90 ? -3.889 -3.639 7.683 1.00 98.75 90 ALA A C 1
ATOM 729 O O . ALA A 1 90 ? -3.958 -2.513 8.184 1.00 98.75 90 ALA A O 1
ATOM 730 N N . TYR A 1 91 ? -2.729 -4.220 7.397 1.00 98.88 91 TYR A N 1
ATOM 731 C CA . TYR A 1 91 ? -1.428 -3.631 7.704 1.00 98.88 91 TYR A CA 1
ATOM 732 C C . TYR A 1 91 ? -0.562 -3.579 6.453 1.00 98.88 91 TYR A C 1
ATOM 734 O O . TYR A 1 91 ? -0.552 -4.526 5.661 1.00 98.88 91 TYR A O 1
ATOM 742 N N . THR A 1 92 ? 0.150 -2.471 6.286 1.00 98.69 92 THR A N 1
ATOM 743 C CA . THR A 1 92 ? 0.966 -2.228 5.103 1.00 98.69 92 THR A CA 1
ATOM 744 C C . THR A 1 92 ? 2.237 -3.076 5.125 1.00 98.69 92 THR A C 1
ATOM 746 O O . THR A 1 92 ? 2.910 -3.182 6.158 1.00 98.69 92 THR A O 1
ATOM 749 N N . LEU A 1 93 ? 2.561 -3.656 3.968 1.00 98.50 93 LEU A N 1
ATOM 750 C CA . LEU A 1 93 ? 3.852 -4.260 3.649 1.00 98.50 93 LEU A CA 1
ATOM 751 C C . LEU A 1 93 ? 4.397 -3.629 2.366 1.00 98.50 93 LEU A C 1
ATOM 753 O O . LEU A 1 93 ? 3.774 -3.809 1.326 1.00 98.50 93 LEU A O 1
ATOM 757 N N . HIS A 1 94 ? 5.565 -2.988 2.396 1.00 97.69 94 HIS A N 1
ATOM 758 C CA . HIS A 1 94 ? 6.229 -2.496 1.179 1.00 97.69 94 HIS A CA 1
ATOM 759 C C . HIS A 1 94 ? 7.482 -3.294 0.833 1.00 97.69 94 HIS A C 1
ATOM 761 O O . HIS A 1 94 ? 8.210 -3.763 1.713 1.00 97.69 94 HIS A O 1
ATOM 767 N N . PHE A 1 95 ? 7.766 -3.422 -0.464 1.00 94.81 95 PHE A N 1
ATOM 768 C CA . PHE A 1 95 ? 9.033 -3.957 -0.962 1.00 94.81 95 PHE A CA 1
ATOM 769 C C . PHE A 1 95 ? 9.410 -3.371 -2.328 1.00 94.81 95 PHE A C 1
ATOM 771 O O . PHE A 1 95 ? 8.565 -3.063 -3.153 1.00 94.81 95 PHE A O 1
ATOM 778 N N . TYR A 1 96 ? 10.708 -3.274 -2.584 1.00 89.88 96 TYR A N 1
ATOM 779 C CA . TYR A 1 96 ? 11.311 -2.919 -3.865 1.00 89.88 96 TYR A CA 1
ATOM 780 C C . TYR A 1 96 ? 12.286 -4.015 -4.331 1.00 89.88 96 TYR A C 1
ATOM 782 O O . TYR A 1 96 ? 11.946 -4.889 -5.114 1.00 89.88 96 TYR A O 1
ATOM 790 N N . PHE A 1 97 ? 13.508 -4.038 -3.800 1.00 75.81 97 PHE A N 1
ATOM 791 C CA . PHE A 1 97 ? 14.507 -5.085 -4.083 1.00 75.81 97 PHE A CA 1
ATOM 792 C C . PHE A 1 97 ? 14.823 -5.901 -2.820 1.00 75.81 97 PHE A C 1
ATOM 794 O O . PHE A 1 97 ? 15.951 -6.318 -2.559 1.00 75.81 97 PHE A O 1
ATOM 801 N N . GLN A 1 98 ? 13.831 -6.053 -1.946 1.00 70.62 98 GLN A N 1
ATOM 802 C CA . GLN A 1 98 ? 13.996 -6.722 -0.665 1.00 70.62 98 GLN A CA 1
ATOM 803 C C . GLN A 1 98 ? 13.881 -8.232 -0.865 1.00 70.62 98 GLN A C 1
ATOM 805 O O . GLN A 1 98 ? 12.830 -8.748 -1.240 1.00 70.62 98 GLN A O 1
ATOM 810 N N . GLY A 1 99 ? 14.973 -8.927 -0.550 1.00 78.25 99 GLY A N 1
ATOM 811 C CA . GLY A 1 99 ? 15.117 -10.364 -0.742 1.00 78.25 99 GLY A CA 1
ATOM 812 C C . GLY A 1 99 ? 14.385 -11.246 0.275 1.00 78.25 99 GLY A C 1
ATOM 813 O O . GLY A 1 99 ? 13.453 -10.860 0.984 1.00 78.25 99 GLY A O 1
ATOM 814 N N . GLN A 1 100 ? 14.872 -12.482 0.377 1.00 90.06 100 GLN A N 1
ATOM 815 C CA . GLN A 1 100 ? 14.267 -13.594 1.117 1.00 90.06 100 GLN A CA 1
ATOM 816 C C . GLN A 1 100 ? 13.855 -13.285 2.571 1.00 90.06 100 GLN A C 1
ATOM 818 O O . GLN A 1 100 ? 12.859 -13.829 3.046 1.00 90.06 100 GLN A O 1
ATOM 823 N N . MET A 1 101 ? 14.583 -12.413 3.276 1.00 93.94 101 MET A N 1
ATOM 824 C CA . MET A 1 101 ? 14.295 -12.070 4.676 1.00 93.94 101 MET A CA 1
ATOM 825 C C . MET A 1 101 ? 12.932 -11.392 4.853 1.00 93.94 101 MET A C 1
ATOM 827 O O . MET A 1 101 ? 12.188 -11.751 5.766 1.00 93.94 101 MET A O 1
ATOM 831 N N . LEU A 1 102 ? 12.565 -10.458 3.970 1.00 97.00 102 LEU A N 1
ATOM 832 C CA . LEU A 1 102 ? 11.272 -9.779 4.072 1.00 97.00 102 LEU A CA 1
ATOM 833 C C . LEU A 1 102 ? 10.124 -10.715 3.671 1.00 97.00 102 LEU A C 1
ATOM 835 O O . LEU A 1 102 ? 9.090 -10.742 4.333 1.00 97.00 102 LEU A O 1
ATOM 839 N N . ARG A 1 103 ? 10.337 -11.581 2.670 1.00 97.75 103 ARG A N 1
ATOM 840 C CA . ARG A 1 103 ? 9.394 -12.666 2.333 1.00 97.75 103 ARG A CA 1
ATOM 841 C C . ARG A 1 103 ? 9.159 -13.614 3.508 1.00 97.75 103 ARG A C 1
ATOM 843 O O . ARG A 1 103 ? 8.044 -14.102 3.699 1.00 97.75 103 ARG A O 1
ATOM 850 N N . PHE A 1 104 ? 10.194 -13.911 4.294 1.00 98.06 104 PHE A N 1
ATOM 851 C CA . PHE A 1 104 ? 10.051 -14.702 5.517 1.00 98.06 104 PHE A CA 1
ATOM 852 C C . PHE A 1 104 ? 9.241 -13.951 6.582 1.00 98.06 104 PHE A C 1
ATOM 854 O O . PHE A 1 104 ? 8.329 -14.533 7.167 1.00 98.06 104 PHE A O 1
ATOM 861 N N . ALA A 1 105 ? 9.513 -12.659 6.784 1.00 97.94 105 ALA A N 1
ATOM 862 C CA . ALA A 1 105 ? 8.756 -11.817 7.709 1.00 97.94 105 ALA A CA 1
ATOM 863 C C . ALA A 1 105 ? 7.262 -11.737 7.339 1.00 97.94 105 ALA A C 1
ATOM 865 O O . ALA A 1 105 ? 6.415 -11.920 8.211 1.00 97.94 105 ALA A O 1
ATOM 866 N N . ALA A 1 106 ? 6.931 -11.574 6.053 1.00 98.31 106 ALA A N 1
ATOM 867 C CA . ALA A 1 106 ? 5.552 -11.593 5.562 1.00 98.31 106 ALA A CA 1
ATOM 868 C C . ALA A 1 106 ? 4.854 -12.931 5.862 1.00 98.31 106 ALA A C 1
ATOM 870 O O . ALA A 1 106 ? 3.762 -12.962 6.423 1.00 98.31 106 ALA A O 1
ATOM 871 N N . GLN A 1 107 ? 5.510 -14.063 5.583 1.00 98.62 107 GLN A N 1
ATOM 872 C CA . GLN A 1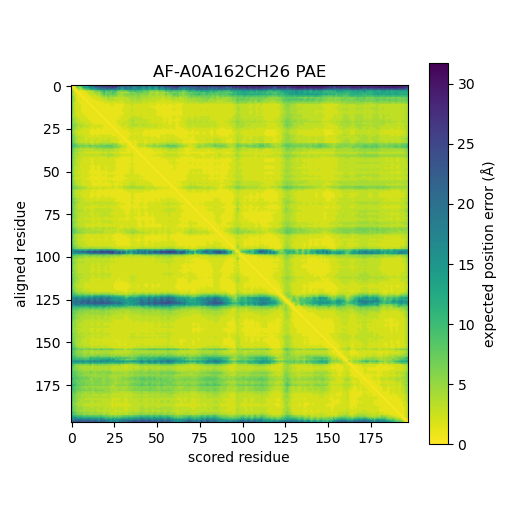 107 ? 4.966 -15.386 5.919 1.00 98.62 107 GLN A CA 1
ATOM 873 C C . GLN A 1 107 ? 4.773 -15.576 7.427 1.00 98.62 107 GLN A C 1
ATOM 875 O O . GLN A 1 107 ? 3.810 -16.215 7.847 1.00 98.62 107 GLN A O 1
ATOM 880 N N . MET A 1 108 ? 5.679 -15.043 8.248 1.00 98.69 108 MET A N 1
ATOM 881 C CA . MET A 1 108 ? 5.553 -15.092 9.701 1.00 98.69 108 MET A CA 1
ATOM 882 C C . MET A 1 108 ? 4.359 -14.264 10.185 1.00 98.69 108 MET A C 1
ATOM 884 O O . MET A 1 108 ? 3.552 -14.782 10.951 1.00 98.69 108 MET A O 1
ATOM 888 N N . ALA A 1 109 ? 4.205 -13.028 9.706 1.00 98.69 109 ALA A N 1
ATOM 889 C CA . ALA A 1 109 ? 3.065 -12.173 10.037 1.00 98.69 109 ALA A CA 1
ATOM 890 C C . ALA A 1 109 ? 1.727 -12.795 9.596 1.00 98.69 109 ALA A C 1
ATOM 892 O O . ALA A 1 109 ? 0.783 -12.827 10.383 1.00 98.69 109 ALA A O 1
ATOM 893 N N . TYR A 1 110 ? 1.675 -13.392 8.399 1.00 98.62 110 TYR A N 1
ATOM 894 C CA . TYR A 1 110 ? 0.508 -14.142 7.923 1.00 98.62 110 TYR A CA 1
ATOM 895 C C . TYR A 1 110 ? 0.158 -15.313 8.854 1.00 98.62 110 TYR A C 1
ATOM 897 O O . TYR A 1 110 ? -0.991 -15.475 9.252 1.00 98.62 110 TYR A O 1
ATOM 905 N N . ARG A 1 111 ? 1.153 -16.110 9.277 1.00 98.56 111 ARG A N 1
ATOM 906 C CA . ARG A 1 111 ? 0.945 -17.231 10.219 1.00 98.56 111 ARG A CA 1
ATOM 907 C C . ARG A 1 111 ? 0.509 -16.783 11.612 1.00 98.56 111 ARG A C 1
ATOM 909 O O . ARG A 1 111 ? -0.143 -17.551 12.310 1.00 98.56 111 ARG A O 1
ATOM 916 N N . LEU A 1 112 ? 0.877 -15.568 12.014 1.00 98.50 112 LEU A N 1
ATOM 917 C CA . LEU A 1 112 ? 0.397 -14.928 13.240 1.00 98.50 112 LEU A CA 1
ATOM 918 C C . LEU A 1 112 ? -1.024 -14.350 13.086 1.00 98.50 112 LEU A C 1
ATOM 920 O O . LEU A 1 112 ? -1.578 -13.849 14.058 1.00 98.50 112 LEU A O 1
ATOM 924 N N . GLY A 1 113 ? -1.627 -14.446 11.895 1.00 97.94 113 GLY A N 1
ATOM 925 C CA . GLY A 1 113 ? -3.002 -14.033 11.625 1.00 97.94 113 GLY A CA 1
ATOM 926 C C . GLY A 1 113 ? -3.165 -12.554 11.280 1.00 97.94 113 GLY A C 1
ATOM 927 O O . GLY A 1 113 ? -4.278 -12.044 11.375 1.00 97.94 113 GLY A O 1
ATOM 928 N N . LEU A 1 114 ? -2.089 -11.851 10.902 1.00 98.38 114 LEU A N 1
ATOM 929 C CA . LEU A 1 114 ? -2.156 -10.435 10.538 1.00 98.38 114 LEU A CA 1
ATOM 930 C C . LEU A 1 114 ? -2.676 -10.259 9.095 1.00 98.38 114 LEU A C 1
ATOM 932 O O . LEU A 1 114 ? -1.993 -10.698 8.166 1.00 98.38 114 LEU A O 1
ATOM 936 N N . PRO A 1 115 ? -3.821 -9.584 8.865 1.00 98.31 115 PRO A N 1
ATOM 937 C CA . PRO A 1 115 ? -4.266 -9.244 7.513 1.00 98.31 115 PRO A CA 1
ATOM 938 C C . PRO A 1 115 ? -3.333 -8.193 6.907 1.00 98.31 115 PRO A C 1
ATOM 940 O O . PRO A 1 115 ? -3.132 -7.138 7.503 1.00 98.31 115 PRO A O 1
ATOM 943 N N . MET A 1 116 ? -2.767 -8.439 5.730 1.00 98.69 116 MET A N 1
ATOM 944 C CA . MET A 1 116 ? -1.825 -7.507 5.100 1.00 98.69 116 MET A CA 1
ATOM 945 C C . MET A 1 116 ? -2.342 -7.002 3.753 1.00 98.69 116 MET A C 1
ATOM 947 O O . MET A 1 116 ? -3.116 -7.679 3.082 1.00 98.69 116 MET A O 1
ATOM 951 N N . PHE A 1 117 ? -1.886 -5.815 3.361 1.00 98.81 117 PHE A N 1
ATOM 952 C CA . PHE A 1 117 ? -2.070 -5.246 2.028 1.00 98.81 117 PHE A CA 1
ATOM 953 C C . PHE A 1 117 ? -0.725 -4.652 1.594 1.00 98.81 117 PHE A C 1
ATOM 955 O O . PHE A 1 117 ? -0.127 -3.873 2.333 1.00 98.81 117 PHE A O 1
ATOM 962 N N . VAL A 1 118 ? -0.242 -5.007 0.405 1.00 98.50 118 VAL A N 1
ATOM 963 C CA . VAL A 1 118 ? 0.946 -4.379 -0.190 1.00 98.50 118 VAL A CA 1
ATOM 964 C C . VAL A 1 118 ? 0.519 -3.121 -0.950 1.00 98.50 118 VAL A C 1
ATOM 966 O O . VAL A 1 118 ? 0.228 -3.171 -2.142 1.00 98.50 118 VAL A O 1
ATOM 969 N N . THR A 1 119 ? 0.366 -1.991 -0.264 1.00 98.62 119 THR A N 1
ATOM 970 C CA . THR A 1 119 ? -0.120 -0.746 -0.897 1.00 98.62 119 THR A CA 1
ATOM 971 C C . THR A 1 119 ? 0.918 -0.115 -1.824 1.00 98.62 119 THR A C 1
ATOM 973 O O . THR A 1 119 ? 0.549 0.655 -2.708 1.00 98.62 119 THR A O 1
ATOM 976 N N . GLU A 1 120 ? 2.178 -0.530 -1.709 1.00 97.56 120 GLU A N 1
ATOM 977 C CA . GLU A 1 120 ? 3.266 -0.120 -2.586 1.00 97.56 120 GLU A CA 1
ATOM 978 C C . GLU A 1 120 ? 4.269 -1.263 -2.797 1.00 97.56 120 GLU A C 1
ATOM 980 O O . GLU A 1 120 ? 4.730 -1.907 -1.848 1.00 97.56 120 GLU A O 1
ATOM 985 N N . TYR A 1 121 ? 4.643 -1.508 -4.053 1.00 96.00 121 TYR A N 1
ATOM 986 C CA . TYR A 1 121 ? 5.847 -2.266 -4.375 1.00 96.00 121 TYR A CA 1
ATOM 987 C C . TYR A 1 121 ? 6.499 -1.806 -5.675 1.00 96.00 121 TYR A C 1
ATOM 989 O O . TYR A 1 121 ? 5.821 -1.353 -6.597 1.00 96.00 121 TYR A O 1
ATOM 997 N N . GLY A 1 122 ? 7.801 -2.034 -5.798 1.00 92.69 122 GLY A N 1
ATOM 998 C CA . GLY A 1 122 ? 8.532 -1.868 -7.051 1.00 92.69 122 GLY A CA 1
ATOM 999 C C . GLY A 1 122 ? 9.667 -2.871 -7.196 1.00 92.69 122 GLY A C 1
ATOM 1000 O O . GLY A 1 122 ? 9.730 -3.846 -6.460 1.00 92.69 122 GLY A O 1
ATOM 1001 N N . VAL A 1 123 ? 10.566 -2.653 -8.152 1.00 89.00 123 VAL A N 1
ATOM 1002 C CA . VAL A 1 123 ? 11.882 -3.308 -8.211 1.00 89.00 123 VAL A CA 1
ATOM 1003 C C . VAL A 1 123 ? 12.832 -2.406 -8.993 1.00 89.00 123 VAL A C 1
ATOM 1005 O O . VAL A 1 123 ? 12.393 -1.676 -9.878 1.00 89.00 123 VAL A O 1
ATOM 1008 N N . TRP A 1 124 ? 14.127 -2.465 -8.698 1.00 81.38 124 TRP A N 1
ATOM 1009 C CA . TRP A 1 124 ? 15.161 -1.823 -9.515 1.00 81.38 124 TRP A CA 1
ATOM 1010 C C . TRP A 1 124 ? 15.889 -2.886 -10.339 1.00 81.38 124 TRP A C 1
ATOM 1012 O O . TRP A 1 124 ? 16.036 -4.030 -9.905 1.00 81.38 124 TRP A O 1
ATOM 1022 N N . SER A 1 125 ? 16.393 -2.508 -11.506 1.00 71.06 125 SER A N 1
ATOM 1023 C CA . SER A 1 125 ? 17.379 -3.306 -12.224 1.00 71.06 125 SER A CA 1
ATOM 1024 C C . SER A 1 125 ? 18.733 -3.136 -11.538 1.00 71.06 125 SER A C 1
ATOM 1026 O O . SER A 1 125 ? 19.276 -2.033 -11.497 1.00 71.06 125 SER A O 1
ATOM 1028 N N . LEU A 1 126 ? 19.325 -4.226 -11.048 1.00 64.62 126 LEU A N 1
ATOM 1029 C CA . LEU A 1 126 ? 20.737 -4.193 -10.665 1.00 64.62 126 LEU A CA 1
ATOM 1030 C C . LEU A 1 126 ? 21.581 -4.047 -11.935 1.00 64.62 126 LEU A C 1
ATOM 1032 O O . LEU A 1 126 ? 21.438 -4.852 -12.850 1.00 64.62 126 LEU A O 1
ATOM 1036 N N . ASP A 1 127 ? 22.411 -3.006 -12.013 1.00 63.00 127 ASP A N 1
ATOM 1037 C CA . ASP A 1 127 ? 23.416 -2.799 -13.070 1.00 63.00 127 ASP A CA 1
ATOM 1038 C C . ASP A 1 127 ? 22.897 -2.897 -14.525 1.00 63.00 127 ASP A C 1
ATOM 1040 O O . ASP A 1 127 ? 23.637 -3.244 -15.444 1.00 63.00 127 ASP A O 1
ATOM 1044 N N . GLY A 1 128 ? 21.613 -2.591 -14.755 1.00 65.25 128 GLY A N 1
ATOM 1045 C CA . GLY A 1 128 ? 20.968 -2.707 -16.072 1.00 65.25 128 GLY A CA 1
ATOM 1046 C C . GLY A 1 128 ? 20.507 -4.122 -16.462 1.00 65.25 128 GLY A C 1
ATOM 1047 O O . GLY A 1 128 ? 19.947 -4.291 -17.546 1.00 65.25 128 GLY A O 1
ATOM 1048 N N . ASP A 1 129 ? 20.678 -5.129 -15.593 1.00 77.06 129 ASP A N 1
ATOM 1049 C CA . ASP A 1 129 ? 20.073 -6.460 -15.748 1.00 77.06 129 ASP A CA 1
ATOM 1050 C C . ASP A 1 129 ? 18.597 -6.468 -15.315 1.00 77.06 129 ASP A C 1
ATOM 1052 O O . ASP A 1 129 ? 18.251 -6.799 -14.173 1.00 77.06 129 ASP A O 1
ATOM 1056 N N . TRP A 1 130 ? 17.707 -6.131 -16.249 1.00 83.62 130 TRP A N 1
ATOM 1057 C CA . TRP A 1 130 ? 16.260 -6.190 -16.028 1.00 83.62 130 TRP A CA 1
ATOM 1058 C C . TRP A 1 130 ? 15.765 -7.611 -15.697 1.00 83.62 130 TRP A C 1
ATOM 1060 O O . TRP A 1 130 ? 14.746 -7.773 -15.020 1.00 83.62 130 TRP A O 1
ATOM 1070 N N . ASP A 1 131 ? 16.481 -8.665 -16.106 1.00 87.12 131 ASP A N 1
ATOM 1071 C CA . ASP A 1 131 ? 16.065 -10.038 -15.811 1.00 87.12 131 ASP A CA 1
ATOM 1072 C C . ASP A 1 131 ? 16.159 -10.359 -14.316 1.00 87.12 131 ASP A C 1
ATOM 1074 O O . ASP A 1 131 ? 15.355 -11.146 -13.809 1.00 87.12 131 ASP A O 1
ATOM 1078 N N . SER A 1 132 ? 17.093 -9.736 -13.590 1.00 85.69 132 SER A N 1
ATOM 1079 C CA . SER A 1 132 ? 17.165 -9.850 -12.128 1.00 85.69 132 SER A CA 1
ATOM 1080 C C . SER A 1 132 ? 15.914 -9.294 -11.444 1.00 85.69 132 SER A C 1
ATOM 1082 O O . SER A 1 132 ? 15.335 -9.974 -10.595 1.00 85.69 132 SER A O 1
ATOM 1084 N N . GLY A 1 133 ? 15.451 -8.116 -11.874 1.00 88.44 133 GLY A N 1
ATOM 1085 C CA . GLY A 1 133 ? 14.246 -7.474 -11.352 1.00 88.44 133 GLY A CA 1
ATOM 1086 C C . GLY A 1 133 ? 12.991 -8.304 -11.612 1.00 88.44 133 GLY A C 1
ATOM 1087 O O . GLY A 1 133 ? 12.203 -8.527 -10.695 1.00 88.44 133 GLY A O 1
ATOM 1088 N N . LYS A 1 134 ? 12.844 -8.858 -12.825 1.00 90.88 134 LYS A N 1
ATOM 1089 C CA . LYS A 1 134 ? 11.724 -9.759 -13.153 1.00 90.88 134 LYS A CA 1
ATOM 1090 C C . LYS A 1 134 ? 11.685 -10.993 -12.258 1.00 90.88 134 LYS A C 1
ATOM 1092 O O . LYS A 1 134 ? 10.638 -11.292 -11.700 1.00 90.88 134 LYS A O 1
ATOM 1097 N N . ARG A 1 135 ? 12.819 -11.684 -12.069 1.00 91.19 135 ARG A N 1
ATOM 1098 C CA . ARG A 1 135 ? 12.877 -12.886 -11.212 1.00 91.19 135 ARG A CA 1
ATOM 1099 C C . ARG A 1 135 ? 12.471 -12.587 -9.768 1.00 91.19 135 ARG A C 1
ATOM 1101 O O . ARG A 1 135 ? 11.814 -13.411 -9.128 1.00 91.19 135 ARG A O 1
ATOM 1108 N N . GLU A 1 136 ? 12.869 -11.427 -9.255 1.00 91.62 136 GLU A N 1
ATOM 1109 C CA . GLU A 1 136 ? 12.506 -11.001 -7.906 1.00 91.62 136 GLU A CA 1
ATOM 1110 C C . GLU A 1 136 ? 11.009 -10.667 -7.808 1.00 91.62 136 GLU A C 1
ATOM 1112 O O . GLU A 1 136 ? 10.345 -11.155 -6.889 1.00 91.62 136 GLU A O 1
ATOM 1117 N N . LEU A 1 137 ? 10.451 -9.942 -8.786 1.00 93.31 137 LEU A N 1
ATOM 1118 C CA . LEU A 1 137 ? 9.008 -9.680 -8.878 1.00 93.31 137 LEU A CA 1
ATOM 1119 C C . LEU A 1 137 ? 8.189 -10.967 -8.984 1.00 93.31 137 LEU A C 1
ATOM 1121 O O . LEU A 1 137 ? 7.232 -11.132 -8.236 1.00 93.31 137 LEU A O 1
ATOM 1125 N N . ASP A 1 138 ? 8.586 -11.906 -9.842 1.00 94.56 138 ASP A N 1
ATOM 1126 C CA . ASP A 1 138 ? 7.884 -13.182 -10.019 1.00 94.56 138 ASP A CA 1
ATOM 1127 C C . ASP A 1 138 ? 7.853 -13.987 -8.718 1.00 94.56 138 ASP A C 1
ATOM 1129 O O . ASP A 1 138 ? 6.832 -14.577 -8.355 1.00 94.56 138 ASP A O 1
ATOM 1133 N N . THR A 1 139 ? 8.965 -13.971 -7.977 1.00 95.19 139 THR A N 1
ATOM 1134 C CA . THR A 1 139 ? 9.064 -14.624 -6.667 1.00 95.19 139 THR A CA 1
ATOM 1135 C C . THR A 1 139 ? 8.153 -13.955 -5.638 1.00 95.19 139 THR A C 1
ATOM 1137 O O . THR A 1 139 ? 7.517 -14.645 -4.835 1.00 95.19 13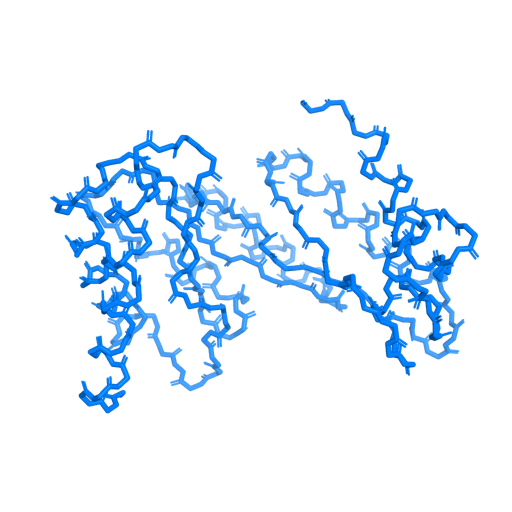9 THR A O 1
ATOM 1140 N N . TRP A 1 140 ? 8.083 -12.623 -5.639 1.00 96.31 140 TRP A N 1
ATOM 1141 C CA . TRP A 1 140 ? 7.172 -11.875 -4.778 1.00 96.31 140 TRP A CA 1
ATOM 1142 C C . TRP A 1 140 ? 5.713 -12.132 -5.138 1.00 96.31 140 TRP A C 1
ATOM 1144 O O . TRP A 1 140 ? 4.956 -12.536 -4.264 1.00 96.31 140 TRP A O 1
ATOM 1154 N N . TRP A 1 141 ? 5.318 -11.994 -6.401 1.00 96.31 141 TRP A N 1
ATOM 1155 C CA . TRP A 1 141 ? 3.942 -12.237 -6.833 1.00 96.31 141 TRP A CA 1
ATOM 1156 C C . TRP A 1 141 ? 3.473 -13.650 -6.515 1.00 96.31 141 TRP A C 1
ATOM 1158 O O . TRP A 1 141 ? 2.397 -13.802 -5.953 1.00 96.31 141 TRP A O 1
ATOM 1168 N N . ALA A 1 142 ? 4.293 -14.675 -6.760 1.00 96.25 142 ALA A N 1
ATOM 1169 C CA . ALA A 1 142 ? 3.940 -16.045 -6.389 1.00 96.25 142 ALA A CA 1
ATOM 1170 C C . ALA A 1 142 ? 3.693 -16.199 -4.877 1.00 96.25 142 ALA A C 1
ATOM 1172 O O . ALA A 1 142 ? 2.829 -16.971 -4.458 1.00 96.25 142 ALA A O 1
ATOM 1173 N N . LEU A 1 143 ? 4.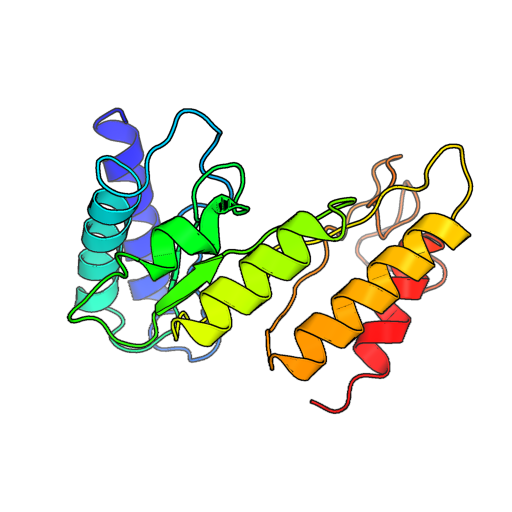440 -15.468 -4.042 1.00 97.12 143 LEU A N 1
ATOM 1174 C CA . LEU A 1 143 ? 4.198 -15.436 -2.605 1.00 97.12 143 LEU A CA 1
ATOM 1175 C C . LEU A 1 143 ? 2.900 -14.698 -2.262 1.00 97.12 143 LEU A C 1
ATOM 1177 O O . LEU A 1 143 ? 2.126 -15.226 -1.468 1.00 97.12 143 LEU A O 1
ATOM 1181 N N . LEU A 1 144 ? 2.687 -13.501 -2.809 1.00 96.69 144 LEU A N 1
ATOM 1182 C CA . LEU A 1 144 ? 1.514 -12.674 -2.514 1.00 96.69 144 LEU A CA 1
ATOM 1183 C C . LEU A 1 144 ? 0.225 -13.366 -2.955 1.00 96.69 144 LEU A C 1
ATOM 1185 O O . LEU A 1 144 ? -0.701 -13.448 -2.156 1.00 96.69 144 LEU A O 1
ATOM 1189 N N . ASP A 1 145 ? 0.214 -13.954 -4.153 1.00 96.50 145 ASP A N 1
ATOM 1190 C CA . ASP A 1 145 ? -0.916 -14.722 -4.684 1.00 96.50 145 ASP A CA 1
ATOM 1191 C C . ASP A 1 145 ? -1.215 -15.929 -3.772 1.00 96.50 145 ASP A C 1
ATOM 1193 O O . ASP A 1 145 ? -2.357 -16.163 -3.390 1.00 96.50 145 ASP A O 1
ATOM 1197 N N . ARG A 1 146 ? -0.182 -16.660 -3.320 1.00 96.94 146 ARG A N 1
ATOM 1198 C CA . ARG A 1 146 ? -0.344 -17.793 -2.387 1.00 96.94 146 ARG A CA 1
ATOM 1199 C C . ARG A 1 146 ? -0.860 -17.373 -1.006 1.00 96.94 146 ARG A C 1
ATOM 1201 O O . ARG A 1 146 ? -1.483 -18.180 -0.323 1.00 96.94 146 ARG A O 1
ATOM 1208 N N . LEU A 1 147 ? -0.513 -16.172 -0.550 1.00 97.25 147 LEU A N 1
ATOM 1209 C CA . LEU A 1 147 ? -0.968 -15.620 0.729 1.00 97.25 147 LEU A CA 1
ATOM 1210 C C . LEU A 1 147 ? -2.276 -14.821 0.595 1.00 97.25 147 LEU A C 1
ATOM 1212 O O . LEU A 1 147 ? -2.734 -14.284 1.600 1.00 97.25 147 LEU A O 1
ATOM 1216 N N . GLU A 1 148 ? -2.851 -14.745 -0.611 1.00 96.38 148 GLU A N 1
ATOM 1217 C CA . GLU A 1 148 ? -4.063 -13.979 -0.932 1.00 96.38 148 GLU A CA 1
ATOM 1218 C C . GLU A 1 148 ? -3.953 -12.493 -0.539 1.00 96.38 148 GLU A C 1
ATOM 1220 O O . GLU A 1 148 ? -4.888 -11.889 -0.012 1.00 96.38 148 GLU A O 1
ATOM 1225 N N . LEU A 1 149 ? -2.781 -11.890 -0.765 1.00 97.44 149 LEU A N 1
ATOM 1226 C CA . LEU A 1 149 ? -2.531 -10.483 -0.451 1.00 97.44 149 LEU A CA 1
ATOM 1227 C C . LEU A 1 149 ? -2.741 -9.603 -1.682 1.00 97.44 149 LEU A C 1
ATOM 1229 O O . LEU A 1 149 ? -2.134 -9.837 -2.725 1.00 97.44 149 LEU A O 1
ATOM 1233 N N . SER A 1 150 ? -3.527 -8.539 -1.532 1.00 98.00 150 SER A N 1
ATOM 1234 C CA . SER A 1 150 ? -3.638 -7.474 -2.534 1.00 98.00 150 SER A CA 1
ATOM 1235 C C . SER A 1 150 ? -2.329 -6.692 -2.667 1.00 98.00 150 SER A C 1
ATOM 1237 O O . SER A 1 150 ? -1.621 -6.496 -1.673 1.00 98.00 150 SER A O 1
ATOM 1239 N N . TYR A 1 151 ? -2.034 -6.202 -3.877 1.00 97.12 151 TYR A N 1
ATOM 1240 C CA . TYR A 1 151 ? -0.841 -5.399 -4.148 1.00 97.12 151 TYR A CA 1
ATOM 1241 C C . TYR A 1 151 ? -1.035 -4.282 -5.178 1.00 97.12 151 TYR A C 1
ATOM 1243 O O . TYR A 1 151 ? -1.709 -4.468 -6.190 1.00 97.12 151 TYR A O 1
ATOM 1251 N N . CYS A 1 152 ? -0.363 -3.151 -4.955 1.00 97.31 152 CYS A N 1
ATOM 1252 C CA . CYS A 1 152 ? -0.355 -1.976 -5.828 1.00 97.31 152 CYS A CA 1
ATOM 1253 C C . CYS A 1 152 ? 1.083 -1.588 -6.206 1.00 97.31 152 CYS A C 1
ATOM 1255 O O . CYS A 1 152 ? 1.955 -1.477 -5.351 1.00 97.31 152 CYS A O 1
ATOM 1257 N N . ASN A 1 153 ? 1.341 -1.398 -7.502 1.00 95.75 153 ASN A N 1
ATOM 1258 C CA . ASN A 1 153 ? 2.674 -1.080 -8.011 1.00 95.75 153 ASN A CA 1
ATOM 1259 C C . ASN A 1 153 ? 3.002 0.421 -7.923 1.00 95.75 153 ASN A C 1
ATOM 1261 O O . ASN A 1 153 ? 2.161 1.258 -8.254 1.00 95.75 153 ASN A O 1
ATOM 1265 N N . TRP A 1 154 ? 4.252 0.732 -7.582 1.00 94.38 154 TRP A N 1
ATOM 1266 C CA . TRP A 1 154 ? 4.876 2.041 -7.736 1.00 94.38 154 TRP A CA 1
ATOM 1267 C C . TRP A 1 154 ? 5.734 2.082 -9.021 1.00 94.38 154 TRP A C 1
ATOM 1269 O O . TRP A 1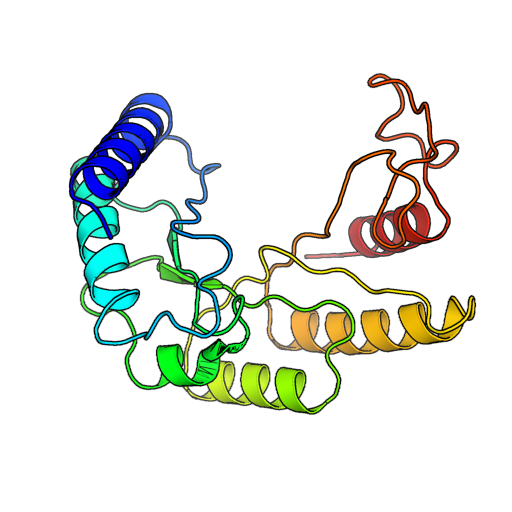 154 ? 6.603 1.230 -9.204 1.00 94.38 154 TRP A O 1
ATOM 1279 N N . GLY A 1 155 ? 5.538 3.028 -9.941 1.00 90.94 155 GLY A N 1
ATOM 1280 C CA . GLY A 1 155 ? 4.365 3.896 -10.009 1.00 90.94 155 GLY A CA 1
ATOM 1281 C C . GLY A 1 155 ? 4.079 4.475 -11.394 1.00 90.94 155 GLY A C 1
ATOM 1282 O O . GLY A 1 155 ? 4.903 4.473 -12.309 1.00 90.94 155 GLY A O 1
ATOM 1283 N N . MET A 1 156 ? 2.859 4.991 -11.537 1.00 92.12 156 MET A N 1
ATOM 1284 C CA . MET A 1 156 ? 2.355 5.595 -12.770 1.00 92.12 156 MET A CA 1
ATOM 1285 C C . MET A 1 156 ? 2.850 7.042 -12.922 1.00 92.12 156 MET A C 1
ATOM 1287 O O . MET A 1 156 ? 2.128 7.990 -12.618 1.00 92.12 156 MET A O 1
ATOM 1291 N N . TYR A 1 157 ? 4.093 7.206 -13.368 1.00 94.19 157 TYR A N 1
ATOM 1292 C CA . TYR A 1 157 ? 4.743 8.496 -13.619 1.00 94.19 157 TYR A CA 1
ATOM 1293 C C . TYR A 1 157 ? 5.843 8.352 -14.687 1.00 94.19 157 TYR A C 1
ATOM 1295 O O . TYR A 1 157 ? 6.222 7.232 -15.032 1.00 94.19 157 TYR A O 1
ATOM 1303 N N . ASP A 1 158 ? 6.328 9.478 -15.220 1.00 94.31 158 ASP A N 1
ATOM 1304 C CA . ASP A 1 158 ? 7.223 9.566 -16.388 1.00 94.31 158 ASP A CA 1
ATOM 1305 C C . ASP A 1 158 ? 8.614 10.163 -16.077 1.00 94.31 158 ASP A C 1
ATOM 1307 O O . ASP A 1 158 ? 9.304 10.702 -16.947 1.00 94.31 158 ASP A O 1
ATOM 1311 N N . LEU A 1 159 ? 9.045 10.066 -14.818 1.00 91.50 159 LEU A N 1
ATOM 1312 C CA . LEU A 1 159 ? 10.405 10.413 -14.403 1.00 91.50 159 LEU A CA 1
ATOM 1313 C C . LEU A 1 159 ? 11.406 9.374 -14.928 1.00 91.50 159 LEU A C 1
ATOM 1315 O O . LEU A 1 159 ? 11.087 8.195 -15.056 1.00 91.50 159 LEU A O 1
ATOM 1319 N N . GLU A 1 160 ? 12.642 9.795 -15.191 1.00 85.00 160 GLU A N 1
ATOM 1320 C CA . GLU A 1 160 ? 13.719 8.906 -15.650 1.00 85.00 160 GLU A CA 1
ATOM 1321 C C . GLU A 1 160 ? 14.331 8.091 -14.491 1.00 85.00 160 GLU A C 1
ATOM 1323 O O . GLU A 1 160 ? 15.503 8.237 -14.148 1.00 85.00 160 GLU A O 1
ATOM 1328 N N . GLU A 1 161 ? 13.534 7.223 -13.865 1.00 83.50 161 GLU A N 1
ATOM 1329 C CA . GLU A 1 161 ? 13.966 6.329 -12.783 1.00 83.50 161 GLU A CA 1
ATOM 1330 C C . GLU A 1 161 ? 13.344 4.929 -12.886 1.00 83.50 161 GLU A C 1
ATOM 1332 O O . GLU A 1 161 ? 12.398 4.684 -13.632 1.00 83.50 161 GLU A O 1
ATOM 1337 N N . GLN A 1 162 ? 13.917 3.968 -12.160 1.00 71.19 162 GLN A N 1
ATOM 1338 C CA . GLN A 1 162 ? 13.698 2.547 -12.433 1.00 71.19 162 GLN A CA 1
ATOM 1339 C C . GLN A 1 162 ? 12.403 1.886 -11.910 1.00 71.19 162 GLN A C 1
ATOM 1341 O O . GLN A 1 162 ? 12.182 0.743 -12.309 1.00 71.19 162 GLN A O 1
ATOM 1346 N N . PRO A 1 163 ? 11.489 2.552 -11.170 1.00 83.69 163 PRO A N 1
ATOM 1347 C CA . PRO A 1 163 ? 10.098 2.103 -11.076 1.00 83.69 163 PRO A CA 1
ATOM 1348 C C . PRO A 1 163 ? 9.111 2.919 -11.928 1.00 83.69 163 PRO A C 1
ATOM 1350 O O . PRO A 1 163 ? 7.900 2.735 -11.795 1.00 83.69 163 PRO A O 1
ATOM 1353 N N . ALA A 1 164 ? 9.573 3.808 -12.815 1.00 91.25 164 ALA A N 1
ATOM 1354 C CA . ALA A 1 164 ? 8.661 4.559 -13.671 1.00 91.25 164 ALA A CA 1
ATOM 1355 C C . ALA A 1 164 ? 7.934 3.618 -14.643 1.00 91.25 164 ALA A C 1
ATOM 1357 O O . ALA A 1 164 ? 8.554 2.931 -15.463 1.00 91.25 164 ALA A O 1
ATOM 1358 N N . MET A 1 165 ? 6.602 3.583 -14.579 1.00 94.44 165 MET A N 1
ATOM 1359 C CA . MET A 1 165 ? 5.800 2.816 -15.534 1.00 94.44 165 MET A CA 1
ATOM 1360 C C . MET A 1 165 ? 5.722 3.485 -16.910 1.00 94.44 165 MET A C 1
ATOM 1362 O O . MET A 1 165 ? 5.501 2.780 -17.895 1.00 94.44 165 MET A O 1
ATOM 1366 N N . LEU A 1 166 ? 5.885 4.810 -17.000 1.00 96.25 166 LEU A N 1
ATOM 1367 C CA . LEU A 1 166 ? 5.683 5.581 -18.229 1.00 96.25 166 LEU A CA 1
ATOM 1368 C C . LEU A 1 166 ? 7.003 6.082 -18.819 1.00 96.25 166 LEU A C 1
ATOM 1370 O O . LEU A 1 166 ? 7.945 6.405 -18.101 1.00 96.25 166 LEU A O 1
ATOM 1374 N N . LEU A 1 167 ? 7.060 6.167 -20.147 1.00 95.31 167 LEU A N 1
ATOM 1375 C CA . LEU A 1 167 ? 8.156 6.829 -20.853 1.00 95.31 167 LEU A CA 1
ATOM 1376 C C . LEU A 1 167 ? 8.100 8.338 -20.593 1.00 95.31 167 LEU A C 1
ATOM 1378 O O . LEU A 1 167 ? 7.009 8.908 -20.539 1.00 95.31 167 LEU A O 1
ATOM 1382 N N . ASN A 1 168 ? 9.261 8.989 -20.493 1.00 96.12 168 ASN A N 1
ATOM 1383 C CA . ASN A 1 168 ? 9.335 10.435 -20.288 1.00 96.12 168 ASN A CA 1
ATOM 1384 C C . ASN A 1 168 ? 8.527 11.205 -21.347 1.00 96.12 168 ASN A C 1
ATOM 1386 O O . ASN A 1 168 ? 8.635 10.929 -22.545 1.00 96.12 168 ASN A O 1
ATOM 1390 N N . GLY A 1 169 ? 7.699 12.154 -20.904 1.00 95.50 169 GLY A N 1
ATOM 1391 C CA . GLY A 1 169 ? 6.854 12.955 -21.787 1.00 95.50 169 GLY A CA 1
ATOM 1392 C C . GLY A 1 169 ? 5.561 12.264 -22.221 1.00 95.50 169 GLY A C 1
ATOM 1393 O O . GLY A 1 169 ? 4.924 12.724 -23.171 1.00 95.50 169 GLY A O 1
ATOM 1394 N N . THR A 1 170 ? 5.152 11.180 -21.551 1.00 96.81 170 THR A N 1
ATOM 1395 C CA . THR A 1 170 ? 3.880 10.499 -21.833 1.00 96.81 170 THR A CA 1
ATOM 1396 C C . THR A 1 170 ? 2.689 11.434 -21.593 1.00 96.81 170 THR A C 1
ATOM 1398 O O . THR A 1 170 ? 2.475 11.891 -20.469 1.00 96.81 170 THR A O 1
ATOM 1401 N N . PRO A 1 171 ? 1.844 11.700 -22.608 1.00 95.88 171 PRO A N 1
ATOM 1402 C CA . PRO A 1 171 ? 0.641 12.499 -22.413 1.00 95.88 171 PRO A CA 1
ATOM 1403 C C . PRO A 1 171 ? -0.372 11.793 -21.507 1.00 95.88 171 PRO A C 1
ATOM 1405 O O . PRO A 1 171 ? -0.560 10.582 -21.600 1.00 95.88 171 PRO A O 1
ATOM 1408 N N . ILE A 1 172 ? -1.127 12.563 -20.713 1.00 94.44 172 ILE A N 1
ATOM 1409 C CA . ILE A 1 172 ? -2.178 12.037 -19.816 1.00 94.44 172 ILE A CA 1
ATOM 1410 C C . ILE A 1 172 ? -3.180 11.140 -20.567 1.00 94.44 172 ILE A C 1
ATOM 1412 O O . ILE A 1 172 ? -3.629 10.125 -20.041 1.00 94.44 172 ILE A O 1
ATOM 1416 N N . ALA A 1 173 ? -3.497 11.469 -21.823 1.00 96.88 173 ALA A N 1
ATOM 1417 C CA . ALA A 1 173 ? -4.401 10.677 -22.660 1.00 96.88 173 ALA A CA 1
ATOM 1418 C C . ALA A 1 173 ? -3.865 9.273 -23.019 1.00 96.88 173 ALA A C 1
ATOM 1420 O O . ALA A 1 173 ? -4.612 8.451 -23.547 1.00 96.88 173 ALA A O 1
ATOM 1421 N N . HIS A 1 174 ? -2.587 8.993 -22.749 1.00 96.19 174 HIS A N 1
ATOM 1422 C CA . HIS A 1 174 ? -1.886 7.779 -23.158 1.00 96.19 174 HIS A CA 1
ATOM 1423 C C . HIS A 1 174 ? -1.340 6.940 -21.995 1.00 96.19 174 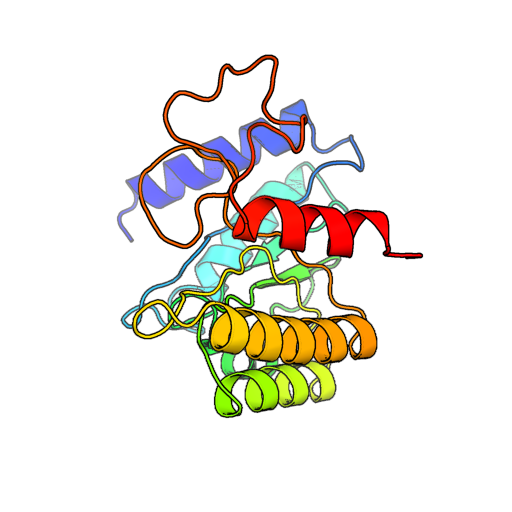HIS A C 1
ATOM 1425 O O . HIS A 1 174 ? -0.715 5.916 -22.247 1.00 96.19 174 HIS A O 1
ATOM 1431 N N . VAL A 1 175 ? -1.638 7.277 -20.733 1.00 94.19 175 VAL A N 1
ATOM 1432 C CA . VAL A 1 175 ? -1.146 6.535 -19.546 1.00 94.19 175 VAL A CA 1
ATOM 1433 C C . VAL A 1 175 ? -1.567 5.058 -19.499 1.00 94.19 175 VAL A C 1
ATOM 1435 O O . VAL A 1 175 ? -0.989 4.272 -18.758 1.00 94.19 175 VAL A O 1
ATOM 1438 N N . ALA A 1 176 ? -2.570 4.662 -20.289 1.00 91.31 176 ALA A N 1
ATOM 1439 C CA . ALA A 1 176 ? -3.027 3.277 -20.411 1.00 91.31 176 ALA A CA 1
ATOM 1440 C C . ALA A 1 176 ? -2.537 2.562 -21.689 1.00 91.31 176 ALA A C 1
ATOM 1442 O O . ALA A 1 176 ? -2.779 1.362 -21.839 1.00 91.31 176 ALA A O 1
ATOM 1443 N N . ASP A 1 177 ? -1.871 3.264 -22.614 1.00 95.00 177 ASP A N 1
ATOM 1444 C CA . ASP A 1 177 ? -1.362 2.689 -23.863 1.00 95.00 177 ASP A CA 1
ATOM 1445 C C . ASP A 1 177 ? 0.024 2.058 -23.626 1.00 95.00 177 ASP A C 1
ATOM 1447 O O . ASP A 1 177 ? 0.971 2.777 -23.298 1.00 95.00 177 ASP A O 1
ATOM 1451 N N . PRO A 1 178 ? 0.191 0.735 -23.831 1.00 94.94 178 PRO A N 1
ATOM 1452 C CA . PRO A 1 178 ? 1.475 0.057 -23.643 1.00 94.94 178 PRO A CA 1
ATOM 1453 C C . PRO A 1 178 ? 2.638 0.666 -24.435 1.00 94.94 178 PRO A C 1
ATOM 1455 O O . PRO A 1 178 ? 3.787 0.526 -24.023 1.00 94.94 178 PRO A O 1
ATOM 1458 N N . LYS A 1 179 ? 2.374 1.353 -25.556 1.00 96.25 179 LYS A N 1
ATOM 1459 C CA . LYS A 1 179 ? 3.412 2.028 -26.359 1.00 96.25 179 LYS A CA 1
ATOM 1460 C C . LYS A 1 179 ? 4.094 3.181 -25.625 1.00 96.25 179 LYS A C 1
ATOM 1462 O O . LYS A 1 179 ? 5.196 3.560 -26.002 1.00 96.25 179 LYS A O 1
ATOM 1467 N N . TRP A 1 180 ? 3.434 3.723 -24.608 1.00 97.00 180 TRP A N 1
ATOM 1468 C CA . TRP A 1 180 ? 3.927 4.812 -23.772 1.00 97.00 180 TRP A CA 1
ATOM 1469 C C . TRP A 1 180 ? 4.441 4.321 -22.415 1.00 97.00 180 TRP A C 1
ATOM 1471 O O . TRP A 1 180 ? 4.781 5.120 -21.549 1.00 97.00 180 TRP A O 1
ATOM 1481 N N . MET A 1 181 ? 4.520 3.003 -22.224 1.00 95.69 181 MET A N 1
ATOM 1482 C CA . MET A 1 181 ? 5.037 2.393 -21.006 1.00 95.69 181 MET A CA 1
ATOM 1483 C C . MET A 1 181 ? 6.494 1.966 -21.174 1.00 95.69 181 MET A C 1
ATOM 1485 O O . MET A 1 181 ? 6.909 1.525 -22.248 1.00 95.69 181 MET A O 1
ATOM 1489 N N . THR A 1 182 ? 7.264 2.051 -20.092 1.00 93.56 182 THR A N 1
ATOM 1490 C CA . THR A 1 182 ? 8.597 1.443 -20.006 1.00 93.56 182 THR A CA 1
ATOM 1491 C C . THR A 1 182 ? 8.495 -0.084 -20.088 1.00 93.56 182 THR A C 1
ATOM 1493 O O . THR A 1 182 ? 7.424 -0.665 -19.893 1.00 93.56 182 THR A O 1
ATOM 1496 N N . THR A 1 183 ? 9.620 -0.772 -20.303 1.00 91.56 183 THR A N 1
ATOM 1497 C CA . THR A 1 183 ? 9.670 -2.243 -20.208 1.00 91.56 183 THR A CA 1
ATOM 1498 C C . THR A 1 183 ? 9.157 -2.743 -18.849 1.00 91.56 183 THR A C 1
ATOM 1500 O O . THR A 1 183 ? 8.460 -3.755 -18.790 1.00 91.56 183 THR A O 1
ATOM 1503 N N . TYR A 1 184 ? 9.449 -2.008 -17.770 1.00 91.88 184 TYR A N 1
ATOM 1504 C CA . TYR A 1 184 ? 8.914 -2.260 -16.432 1.00 91.88 184 TYR A CA 1
ATOM 1505 C C . TYR A 1 184 ? 7.387 -2.109 -16.404 1.00 91.88 184 TYR A C 1
ATOM 1507 O O . TYR A 1 184 ? 6.685 -3.054 -16.050 1.00 91.88 184 TYR A O 1
ATOM 1515 N N . GLY A 1 185 ? 6.853 -0.972 -16.864 1.00 93.81 185 GLY A N 1
ATOM 1516 C CA . GLY A 1 185 ? 5.410 -0.710 -16.877 1.00 93.81 185 GLY A CA 1
ATOM 1517 C C . GLY A 1 185 ? 4.618 -1.726 -17.702 1.00 93.81 185 GLY A C 1
ATOM 1518 O O . GLY A 1 185 ? 3.567 -2.195 -17.262 1.00 93.81 185 GLY A O 1
ATOM 1519 N N . GLN A 1 186 ? 5.150 -2.142 -18.856 1.00 94.06 186 GLN A N 1
ATOM 1520 C CA . GLN A 1 186 ? 4.557 -3.206 -19.672 1.00 94.06 186 GLN A CA 1
ATOM 1521 C C . GLN A 1 186 ? 4.527 -4.550 -18.931 1.00 94.06 186 GLN A C 1
ATOM 1523 O O . GLN A 1 186 ? 3.531 -5.270 -19.019 1.00 94.06 186 GLN A O 1
ATOM 1528 N N . TYR A 1 187 ? 5.583 -4.879 -18.177 1.00 93.88 187 TYR A N 1
ATOM 1529 C CA . TYR A 1 187 ? 5.657 -6.113 -17.392 1.00 93.88 187 TYR A CA 1
ATOM 1530 C C . TYR A 1 187 ? 4.619 -6.144 -16.265 1.00 93.88 187 TYR A C 1
ATOM 1532 O O . TYR A 1 187 ? 3.865 -7.112 -16.142 1.00 93.88 187 TYR A O 1
ATOM 1540 N N . ILE A 1 188 ? 4.514 -5.052 -15.502 1.00 94.50 188 ILE A N 1
ATOM 1541 C CA . ILE A 1 188 ? 3.490 -4.884 -14.463 1.00 94.50 188 ILE A CA 1
ATOM 1542 C C . ILE A 1 188 ? 2.087 -4.982 -15.076 1.00 94.50 188 ILE A C 1
ATOM 1544 O O . ILE A 1 188 ? 1.247 -5.737 -14.586 1.00 94.50 188 ILE A O 1
ATOM 1548 N N . GLN A 1 189 ? 1.825 -4.271 -16.180 1.00 94.25 189 GLN A N 1
ATOM 1549 C CA . GLN A 1 189 ? 0.516 -4.303 -16.838 1.00 94.25 189 GLN A CA 1
ATOM 1550 C C . GLN A 1 189 ? 0.146 -5.720 -17.302 1.00 94.25 189 GLN A C 1
ATOM 1552 O O . GLN A 1 189 ? -1.008 -6.127 -17.160 1.00 94.25 189 GLN A O 1
ATOM 1557 N N . ALA A 1 190 ? 1.104 -6.475 -17.846 1.00 94.56 190 ALA A N 1
ATOM 1558 C CA . ALA A 1 190 ? 0.880 -7.852 -18.272 1.00 94.56 190 ALA A CA 1
ATOM 1559 C C . ALA A 1 190 ? 0.511 -8.761 -17.091 1.00 94.56 190 ALA A C 1
ATOM 1561 O O . ALA A 1 190 ? -0.458 -9.513 -17.200 1.00 94.56 190 ALA A O 1
ATOM 1562 N N . LYS A 1 191 ? 1.213 -8.649 -15.951 1.00 94.25 191 LYS A N 1
ATOM 1563 C CA . LYS A 1 191 ? 0.862 -9.382 -14.723 1.00 94.25 191 LYS A CA 1
ATOM 1564 C C . LYS A 1 191 ? -0.561 -9.057 -14.271 1.00 94.25 191 LYS A C 1
ATOM 1566 O O . LYS A 1 191 ? -1.333 -9.981 -14.044 1.00 94.25 191 LYS A O 1
ATOM 1571 N N . LEU A 1 192 ? -0.920 -7.774 -14.185 1.00 92.94 192 LEU A N 1
ATOM 1572 C CA . LEU A 1 192 ? -2.246 -7.348 -13.718 1.00 92.94 192 LEU A CA 1
ATOM 1573 C C . LEU A 1 192 ? -3.379 -7.790 -14.658 1.00 92.94 192 LEU A C 1
ATOM 1575 O O . LEU A 1 192 ? -4.437 -8.185 -14.190 1.00 92.94 192 LEU A O 1
ATOM 1579 N N . LYS A 1 193 ? -3.170 -7.772 -15.981 1.00 92.75 193 LYS A N 1
ATOM 1580 C CA . LYS A 1 193 ? -4.163 -8.272 -16.955 1.00 92.75 193 LYS A CA 1
ATOM 1581 C C . LYS A 1 193 ? -4.312 -9.794 -16.951 1.00 92.75 193 LYS A C 1
ATOM 1583 O O . LYS A 1 193 ? -5.335 -10.290 -17.409 1.00 92.75 193 LYS A O 1
ATOM 1588 N N . GLY A 1 194 ? -3.276 -10.515 -16.526 1.00 91.31 194 GLY A N 1
ATOM 1589 C CA . GLY A 1 194 ? -3.261 -11.976 -16.465 1.00 91.31 194 GLY A CA 1
ATOM 1590 C C . GLY A 1 194 ? -3.774 -12.555 -15.146 1.00 91.31 194 GLY A C 1
ATOM 1591 O O . GLY A 1 194 ? -3.809 -13.774 -15.011 1.00 91.31 194 GLY A O 1
ATOM 1592 N N . GLN A 1 195 ? -4.120 -11.709 -14.175 1.00 86.25 195 GLN A N 1
ATOM 1593 C CA . GLN A 1 195 ? -4.735 -12.135 -12.924 1.00 86.25 195 GLN A CA 1
ATOM 1594 C C . GLN A 1 195 ? -6.191 -12.549 -13.144 1.00 86.25 195 GLN A C 1
ATOM 1596 O O . GLN A 1 195 ? -6.938 -11.866 -13.843 1.00 86.25 195 GLN A O 1
ATOM 1601 N N . ASP A 1 196 ? -6.573 -13.655 -12.515 1.00 71.62 196 ASP A N 1
ATOM 1602 C CA . ASP A 1 196 ? -7.945 -14.154 -12.432 1.00 71.62 196 ASP A CA 1
ATOM 1603 C C . ASP A 1 196 ? -8.282 -14.238 -10.940 1.00 71.62 196 ASP A C 1
ATOM 1605 O O . ASP A 1 196 ? -8.176 -15.295 -10.316 1.00 71.62 196 ASP A O 1
ATOM 1609 N N . ASN A 1 197 ? -8.507 -13.060 -10.355 1.00 60.03 197 ASN A N 1
ATOM 1610 C CA . ASN A 1 197 ? -8.761 -12.864 -8.929 1.00 60.03 197 ASN A CA 1
ATOM 1611 C C . ASN A 1 197 ? -10.246 -12.577 -8.702 1.00 60.03 197 ASN A C 1
ATOM 1613 O O . ASN A 1 197 ? -10.780 -11.697 -9.420 1.00 60.03 197 ASN A O 1
#

InterPro domains:
  IPR001547 Glycoside hydrolase, family 5 [PF00150] (10-156)
  IPR017853 Glycoside hydrolase superfamily [SSF51445] (10-196)

pLDDT: mean 93.42, std 8.31, range [52.56, 98.88]

Sequence (197 aa):
MATLERRLQKNFFTYIAKTYGHLPNIIYELYNEPGSGVRWESQIKPYAETVIKTIRTIDRDNLIVVGTPFWDMGVVQAALSPIEGQRNIAYTLHFYFQGQMLRFAAQMAYRLGLPMFVTEYGVWSLDGDWDSGKRELDTWWALLDRLELSYCNWGMYDLEEQPAMLLNGTPIAHVADPKWMTTYGQYIQAKLKGQDN

Solvent-accessible surface area (backbone atoms only — not comparable to full-atom values): 10932 Å² total; per-residue (Å²): 133,62,75,61,61,60,48,52,51,50,52,51,48,47,51,50,25,72,76,42,38,89,44,90,85,50,70,46,73,78,44,73,62,37,45,82,89,46,45,49,82,87,45,46,50,60,49,49,54,55,48,49,56,56,33,49,76,69,24,81,66,57,43,34,35,38,40,19,25,50,46,9,63,28,41,46,65,42,35,77,60,61,88,74,100,69,74,53,64,31,30,26,39,43,46,46,82,69,55,70,70,55,58,49,40,52,54,50,14,46,74,62,65,40,54,56,33,23,74,39,31,42,40,52,49,61,95,76,39,53,66,60,26,49,56,53,49,53,56,48,49,57,48,31,62,74,69,72,40,58,76,35,76,44,35,94,42,40,58,101,52,71,40,27,21,26,34,71,84,57,53,83,96,38,79,85,41,66,90,39,30,27,76,62,26,42,51,53,51,51,55,65,72,69,58,90,125

Radius of gyration: 17.92 Å; Cα contacts (8 Å, |Δi|>4): 297; chains: 1; bounding box: 44×38×48 Å

Nearest PDB structures (foldseek):
  4xzw-assembly1_A  TM=9.295E-01  e=8.990E-18  uncultured bacterium
  1tvp-assembly1_B  TM=9.351E-01  e=2.975E-17  Pseudoalteromonas haloplanktis
  1egz-assembly3_C  TM=9.385E-01  e=4.623E-17  Dickeya chrysanthemi
  1lf1-assembly1_A  TM=9.249E-01  e=5.390E-16  Bacillus subtilis
  5i2u-assembly1_A  TM=9.168E-01  e=8.921E-16  soil metagenome

Mean predicted aligned error: 4.07 Å

Foldseek 3Di:
DDPVVLVVLLVVLLVCLQVDLVPLPDEAESDQFAAQPADDPPHQQVSQVVSLVSSCVRRPAHAYEGAAYHRNLHLLNCLVPPRPPHPRYAYEHEEEDDDDVSLVSVVNSLVSVGHYEHAEYYYAQDVPNVVSRVVSVVVVVVSCVVSVYHHDYPDQDQDPGGSHQFDHPDDPVCSPPNVGGDPRNVSVVVVVVPDPD